Protein AF-A0A969WLV3-F1 (afdb_monomer)

Radius of gyration: 33.57 Å; Cα contacts (8 Å, |Δi|>4): 215; chains: 1; bounding box: 63×46×108 Å

Nearest PDB structures (foldseek):
  1yj7-assembly1_A  TM=5.684E-01  e=6.000E-02  Escherichia coli
  6m01-assembly1_A  TM=4.702E-01  e=6.796E-02  Embleya scabrispora
  1wda-assembly1_A  TM=3.217E-01  e=6.390E-01  Homo sapiens
  4n2c-assembly1_A-2  TM=3.232E-01  e=1.435E+00  Homo sapiens
  7d5r-assembly1_A  TM=2.255E-01  e=3.224E+00  Homo sapiens

Sequence (182 aa):
MGSKVILLLVMLFGLTLIQAGCDNQMNSQKDIYTVQADHEEDLMSLPGVVGVAIGECEEELCLKVYVEQLTPDLKSKIPADLEGYKVEIEESGPIEAQSSSDAEPAESSSGNILQVWEKYETELMELPGVVGVAIGECEENPCLKVYVEEKTVALDEKIPDKLDGFKVDVEVSGPINIQPQP

Mean predicted aligned error: 17.67 Å

Secondary structure (DSSP, 8-state):
--------S-S-S---------------PPPHHHHHHHHHHHHHTSTTEEEEEEEEETTEEEEEEEESS--HHHHHHS-SEETTEEEEEEE-----PPPGGGS------S--HHHHHHHHHHHHHTSTTEEEEEEEEETTEEEEEEEESS--HHHHHHS-SEETTEEEEEEEPP----PPP-

Foldseek 3Di:
DDDDDDDDDDPDDDPPPPPPPPPPPPPPQDDPVVQCVVCFVVLCPDPFWAGWDWDDDPNDIAIETEGQDDDPVNVVVDDQDGSRGGYDYDHPHHDDDDPPPPPPPPDDPADDVVVQCVVCFVVLCPDPFWDGWDWDDDPNHIAIETEGCDDDPVNVVVDDCDTSRGGYHYHYDDDDDDDDDD

pLDDT: mean 83.37, std 19.39, range [37.44, 98.5]

Structure (mmCIF, N/CA/C/O backbone):
data_AF-A0A969WLV3-F1
#
_entry.id   AF-A0A969WLV3-F1
#
loop_
_atom_site.group_PDB
_atom_site.id
_atom_site.type_symbol
_atom_site.label_atom_id
_atom_site.label_alt_id
_atom_site.label_comp_id
_atom_site.label_asym_id
_atom_site.label_entity_id
_atom_site.label_seq_id
_atom_site.pdbx_PDB_ins_code
_atom_site.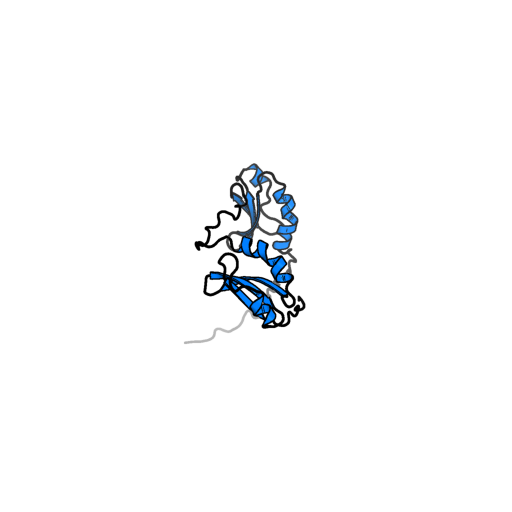Cartn_x
_atom_site.Cartn_y
_atom_site.Cartn_z
_atom_site.occupancy
_atom_site.B_iso_or_equiv
_atom_site.auth_seq_id
_atom_site.auth_comp_id
_atom_site.auth_asym_id
_atom_site.auth_atom_id
_atom_site.pdbx_PDB_model_num
ATOM 1 N N . MET A 1 1 ? 39.596 -2.234 71.305 1.00 42.12 1 MET A N 1
ATOM 2 C CA . MET A 1 1 ? 40.435 -3.453 71.217 1.00 42.12 1 MET A CA 1
ATOM 3 C C . MET A 1 1 ? 40.020 -4.343 72.377 1.00 42.12 1 MET A C 1
ATOM 5 O O . MET A 1 1 ? 40.288 -3.968 73.502 1.00 42.12 1 MET A O 1
ATOM 9 N N . GLY A 1 2 ? 39.148 -5.336 72.223 1.00 40.94 2 GLY A N 1
ATOM 10 C CA . GLY A 1 2 ? 39.286 -6.573 71.435 1.00 40.94 2 GLY A CA 1
ATOM 11 C C . GLY A 1 2 ? 39.246 -7.714 72.473 1.00 40.94 2 GLY A C 1
ATOM 12 O O . GLY A 1 2 ? 39.767 -7.531 73.558 1.00 40.94 2 GLY A O 1
ATOM 13 N N . SER A 1 3 ? 38.651 -8.886 72.306 1.00 37.44 3 SER A N 1
ATOM 14 C CA . SER A 1 3 ? 38.280 -9.646 71.126 1.00 37.44 3 SER A CA 1
ATOM 15 C C . SER A 1 3 ? 37.473 -10.860 71.628 1.00 37.44 3 SER A C 1
ATOM 17 O O . SER A 1 3 ? 37.819 -11.422 72.663 1.00 37.44 3 SER A O 1
ATOM 19 N N . LYS A 1 4 ? 36.478 -11.297 70.847 1.00 44.22 4 LYS A N 1
ATOM 20 C CA . LYS A 1 4 ? 36.017 -12.697 70.743 1.00 44.22 4 LYS A CA 1
ATOM 21 C C . LYS A 1 4 ? 35.266 -13.298 71.941 1.00 44.22 4 LYS A C 1
ATOM 23 O O . LYS A 1 4 ? 35.705 -14.267 72.554 1.00 44.22 4 LYS A O 1
ATOM 28 N N . VAL A 1 5 ? 34.031 -12.836 72.137 1.00 47.50 5 VAL A N 1
ATOM 29 C CA . VAL A 1 5 ? 32.955 -13.717 72.619 1.00 47.50 5 VAL A CA 1
ATOM 30 C C . VAL A 1 5 ? 32.668 -14.721 71.496 1.00 47.50 5 VAL A C 1
ATOM 32 O O . VAL A 1 5 ? 31.984 -14.408 70.527 1.00 47.50 5 VAL A O 1
ATOM 35 N N . ILE A 1 6 ? 33.362 -15.862 71.565 1.00 48.84 6 ILE A N 1
ATOM 36 C CA . ILE A 1 6 ? 32.807 -17.226 71.456 1.00 48.84 6 ILE A CA 1
ATOM 37 C C . ILE A 1 6 ? 31.434 -17.201 70.754 1.00 48.84 6 ILE A C 1
ATOM 39 O O . ILE A 1 6 ? 30.415 -16.958 71.384 1.00 48.84 6 ILE A O 1
ATOM 43 N N . LEU A 1 7 ? 31.350 -17.217 69.423 1.00 45.91 7 LEU A N 1
ATOM 44 C CA . LEU A 1 7 ? 31.605 -18.348 68.524 1.00 45.91 7 LEU A CA 1
ATOM 45 C C . LEU A 1 7 ? 31.035 -19.679 69.031 1.00 45.91 7 LEU A C 1
ATOM 47 O O . LEU A 1 7 ? 31.743 -20.674 69.098 1.00 45.91 7 LEU A O 1
ATOM 51 N N . LEU A 1 8 ? 29.757 -19.679 69.402 1.00 48.19 8 LEU A N 1
ATOM 52 C CA . LEU A 1 8 ? 28.906 -20.864 69.500 1.00 48.19 8 LEU A CA 1
ATOM 53 C C . LEU A 1 8 ? 27.458 -20.366 69.568 1.00 48.19 8 LEU A C 1
ATOM 55 O O . LEU A 1 8 ? 27.111 -19.762 70.576 1.00 48.19 8 LEU A O 1
ATOM 59 N N . LEU A 1 9 ? 26.633 -20.598 68.530 1.00 43.53 9 LEU A N 1
ATOM 60 C CA . LEU A 1 9 ? 25.346 -21.272 68.781 1.00 43.53 9 LEU A CA 1
ATOM 61 C C . LEU A 1 9 ? 24.434 -21.669 67.615 1.00 43.53 9 LEU A C 1
ATOM 63 O O . LEU A 1 9 ? 23.553 -22.464 67.901 1.00 43.53 9 LEU A O 1
ATOM 67 N N . VAL A 1 10 ? 24.551 -21.255 66.348 1.00 50.72 10 VAL A N 1
ATOM 68 C CA . VAL A 1 10 ? 23.547 -21.750 65.366 1.00 50.72 10 VAL A CA 1
ATOM 69 C C . VAL A 1 10 ? 24.132 -21.996 63.980 1.00 50.72 10 VAL A C 1
ATOM 71 O O . VAL A 1 10 ? 23.871 -21.285 63.021 1.00 50.72 10 VAL A O 1
ATOM 74 N N . MET A 1 11 ? 24.917 -23.068 63.887 1.00 50.06 11 MET A N 1
ATOM 75 C CA . MET A 1 11 ? 25.294 -23.733 62.635 1.00 50.06 11 MET A CA 1
ATOM 76 C C . MET A 1 11 ? 24.312 -24.879 62.304 1.00 50.06 11 MET A C 1
ATOM 78 O O . MET A 1 11 ? 24.733 -25.956 61.903 1.00 50.06 11 MET A O 1
ATOM 82 N N . LEU A 1 12 ? 23.003 -24.699 62.536 1.00 50.88 12 LEU A N 1
ATOM 83 C CA . LEU A 1 12 ? 22.034 -25.803 62.439 1.00 50.88 12 LEU A CA 1
ATOM 84 C C . LEU A 1 12 ? 20.592 -25.388 62.091 1.00 50.88 12 LEU A C 1
ATOM 86 O O . LEU A 1 12 ? 19.653 -26.010 62.566 1.00 50.88 12 LEU A O 1
ATOM 90 N N . PHE A 1 13 ? 20.376 -24.389 61.234 1.00 50.34 13 PHE A N 1
ATOM 91 C CA . PHE A 1 13 ? 19.074 -24.255 60.568 1.00 50.34 13 PHE A CA 1
ATOM 92 C C . PHE A 1 13 ? 19.249 -23.895 59.098 1.00 50.34 13 PHE A C 1
ATOM 94 O O . PHE A 1 13 ? 19.411 -22.740 58.725 1.00 50.34 13 PHE A O 1
ATOM 101 N N . GLY A 1 14 ? 19.226 -24.950 58.285 1.00 48.00 14 GLY A N 1
ATOM 102 C CA . GLY A 1 14 ? 18.399 -24.971 57.089 1.00 48.00 14 GLY A CA 1
ATOM 103 C C . GLY A 1 14 ? 18.722 -23.905 56.063 1.00 48.00 14 GLY A C 1
ATOM 104 O O . GLY A 1 14 ? 17.981 -22.939 55.909 1.00 48.00 14 GLY A O 1
ATOM 105 N N . LEU A 1 15 ? 19.770 -24.186 55.296 1.00 50.03 15 LEU A N 1
ATOM 106 C CA . LEU A 1 15 ? 19.922 -23.778 53.908 1.00 50.03 15 LEU A CA 1
ATOM 107 C C . LEU A 1 15 ? 18.664 -24.214 53.121 1.00 50.03 15 LEU A C 1
ATOM 109 O O . LEU A 1 15 ? 18.662 -25.231 52.435 1.00 50.03 15 LEU A O 1
ATOM 113 N N . THR A 1 16 ? 17.553 -23.496 53.275 1.00 46.69 16 THR A N 1
ATOM 114 C CA . THR A 1 16 ? 16.410 -23.612 52.373 1.00 46.69 16 THR A CA 1
A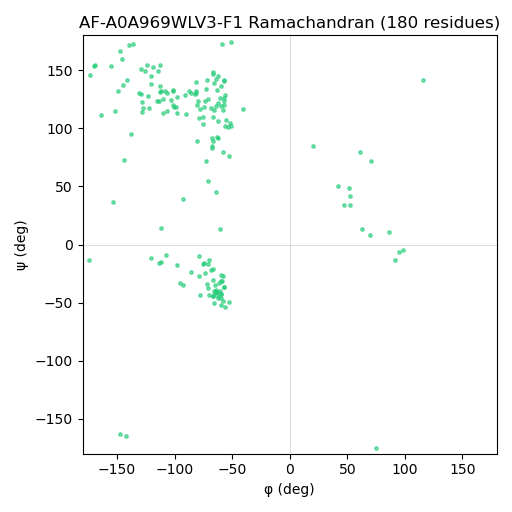TOM 115 C C . THR A 1 16 ? 16.758 -22.766 51.165 1.00 46.69 16 THR A C 1
ATOM 117 O O . THR A 1 16 ? 16.524 -21.563 51.112 1.00 46.69 16 THR A O 1
ATOM 120 N N . LEU A 1 17 ? 17.420 -23.422 50.213 1.00 52.84 17 LEU A N 1
ATOM 121 C CA . LEU A 1 17 ? 17.452 -22.983 48.831 1.00 52.84 17 LEU A CA 1
ATOM 122 C C . LEU A 1 17 ? 15.994 -22.813 48.404 1.00 52.84 17 LEU A C 1
ATOM 124 O O . LEU A 1 17 ? 15.302 -23.792 48.130 1.00 52.84 17 LEU A O 1
ATOM 128 N N . ILE A 1 18 ? 15.516 -21.571 48.390 1.00 55.28 18 ILE A N 1
ATOM 129 C CA . ILE A 1 18 ? 14.334 -21.204 47.625 1.00 55.28 18 ILE A CA 1
ATOM 130 C C . ILE A 1 18 ? 14.776 -21.346 46.168 1.00 55.28 18 ILE A C 1
ATOM 132 O O . ILE A 1 18 ? 15.247 -20.399 45.545 1.00 55.28 18 ILE A O 1
ATOM 136 N N . GLN A 1 19 ? 14.688 -22.567 45.638 1.00 48.66 19 GLN A N 1
ATOM 137 C CA . GLN A 1 19 ? 14.493 -22.756 44.212 1.00 48.66 19 GLN A CA 1
ATOM 138 C C . GLN A 1 19 ? 13.092 -22.222 43.928 1.00 48.66 19 GLN A C 1
ATOM 140 O O . GLN A 1 19 ? 12.117 -22.967 43.887 1.00 48.66 19 GLN A O 1
ATOM 145 N N . ALA A 1 20 ? 12.996 -20.904 43.760 1.00 55.16 20 ALA A N 1
ATOM 146 C CA . ALA A 1 20 ? 12.032 -20.372 42.825 1.00 55.16 20 ALA A CA 1
ATOM 147 C C . ALA A 1 20 ? 12.480 -20.931 41.475 1.00 55.16 20 ALA A C 1
ATOM 149 O O . ALA A 1 20 ? 13.392 -20.410 40.835 1.00 55.16 20 ALA A O 1
ATOM 150 N N . GLY A 1 21 ? 11.925 -22.089 41.117 1.00 47.84 21 GLY A N 1
ATOM 151 C CA . GLY A 1 21 ? 11.846 -22.459 39.724 1.00 47.84 21 GLY A CA 1
ATOM 152 C C . GLY A 1 21 ? 11.134 -21.299 39.057 1.00 47.84 21 GLY A C 1
ATOM 153 O O . GLY A 1 21 ? 9.950 -21.081 39.294 1.00 47.84 21 GLY A O 1
ATOM 154 N N . CYS A 1 22 ? 11.871 -20.501 38.291 1.00 42.53 22 CYS A N 1
ATOM 155 C CA . CYS A 1 22 ? 11.245 -19.800 37.193 1.00 42.53 22 CYS A CA 1
ATOM 156 C C . CYS A 1 22 ? 10.782 -20.926 36.274 1.00 42.53 22 CYS A C 1
ATOM 158 O O . CYS A 1 22 ? 11.584 -21.474 35.516 1.00 42.53 22 CYS A O 1
ATOM 160 N N . ASP A 1 23 ? 9.532 -21.355 36.459 1.00 44.12 23 ASP A N 1
ATOM 161 C CA . ASP A 1 23 ? 8.800 -22.119 35.466 1.00 44.12 23 ASP A CA 1
ATOM 162 C C . ASP A 1 23 ? 8.941 -21.317 34.179 1.00 44.12 23 ASP A C 1
ATOM 164 O O . ASP A 1 23 ? 8.341 -20.257 34.001 1.00 44.12 23 ASP A O 1
ATOM 168 N N . ASN A 1 24 ? 9.839 -21.781 33.313 1.00 51.72 24 ASN A N 1
ATOM 169 C CA . ASN A 1 24 ? 9.928 -21.323 31.947 1.00 51.72 24 ASN A CA 1
ATOM 170 C C . ASN A 1 24 ? 8.721 -21.940 31.244 1.00 51.72 24 ASN A C 1
ATOM 172 O O . ASN A 1 24 ? 8.834 -22.920 30.506 1.00 51.72 24 ASN A O 1
ATOM 176 N N . GLN A 1 25 ? 7.544 -21.414 31.578 1.00 47.12 25 GLN A N 1
ATOM 177 C CA . GLN A 1 25 ? 6.323 -21.649 30.850 1.00 47.12 25 GLN A CA 1
ATOM 178 C C . GLN A 1 25 ? 6.559 -20.976 29.502 1.00 47.12 25 GLN A C 1
ATOM 180 O O . GLN A 1 25 ? 6.309 -19.788 29.326 1.00 47.12 25 GLN A O 1
ATOM 185 N N . MET A 1 26 ? 7.119 -21.747 28.567 1.00 44.75 26 MET A N 1
ATOM 186 C CA . MET A 1 26 ? 7.010 -21.501 27.136 1.00 44.75 26 MET A CA 1
ATOM 187 C C . MET A 1 26 ? 5.514 -21.508 26.825 1.00 44.75 26 MET A C 1
ATOM 189 O O . MET A 1 26 ? 4.938 -22.523 26.436 1.00 44.75 26 MET A O 1
ATOM 193 N N . ASN A 1 27 ? 4.866 -20.384 27.124 1.00 56.00 27 ASN A N 1
ATOM 194 C CA . ASN A 1 27 ? 3.529 -20.089 26.685 1.00 56.00 27 ASN A CA 1
ATOM 195 C C . ASN A 1 27 ? 3.653 -20.045 25.170 1.00 56.00 27 ASN A C 1
ATOM 197 O O . ASN A 1 27 ? 4.251 -19.123 24.620 1.00 56.00 27 ASN A O 1
ATOM 201 N N . SER A 1 28 ? 3.150 -21.077 24.501 1.00 67.94 28 SER A N 1
ATOM 202 C CA . SER A 1 28 ? 2.909 -21.036 23.064 1.00 67.94 28 SER A CA 1
ATOM 203 C C . SER A 1 28 ? 1.725 -20.096 22.816 1.00 67.94 28 SER A C 1
ATOM 205 O O . SER A 1 28 ? 0.711 -20.513 22.261 1.00 67.94 28 SER A O 1
ATOM 207 N N . GLN A 1 29 ? 1.822 -18.856 23.308 1.00 81.94 29 GLN A N 1
ATOM 208 C CA . GLN A 1 29 ? 0.907 -17.791 22.956 1.00 81.94 29 GLN A CA 1
ATOM 209 C C . GLN A 1 29 ? 1.054 -17.613 21.458 1.00 81.94 29 GLN A C 1
ATOM 211 O O . GLN A 1 29 ? 2.165 -17.520 20.928 1.00 81.94 29 GLN A O 1
ATOM 216 N N . LYS A 1 30 ? -0.083 -17.682 20.781 1.00 93.69 30 LYS A N 1
ATOM 217 C CA . LYS A 1 30 ? -0.150 -17.447 19.355 1.00 93.69 30 LYS A CA 1
ATOM 218 C C . LYS A 1 30 ? 0.402 -16.058 19.071 1.00 93.69 30 LYS A C 1
ATOM 220 O O . LYS A 1 30 ? 0.174 -15.151 19.855 1.00 93.69 30 LYS A O 1
ATOM 225 N N . ASP A 1 31 ? 1.152 -15.919 17.991 1.00 94.94 31 ASP A N 1
ATOM 226 C CA . ASP A 1 31 ? 1.697 -14.629 17.589 1.00 94.94 31 ASP A CA 1
ATOM 227 C C . ASP A 1 31 ? 0.563 -13.628 17.265 1.00 94.94 31 ASP A C 1
ATOM 229 O O . ASP A 1 31 ? -0.471 -14.013 16.716 1.00 94.94 31 ASP A O 1
ATOM 233 N N . ILE A 1 32 ? 0.778 -12.346 17.571 1.00 97.06 32 ILE A N 1
ATOM 234 C CA . ILE A 1 32 ? -0.209 -11.277 17.389 1.00 97.06 32 ILE A CA 1
ATOM 235 C C . ILE A 1 32 ? -0.631 -11.086 15.926 1.00 97.06 32 ILE A C 1
ATOM 237 O O . ILE A 1 32 ? -1.798 -10.791 15.693 1.00 97.06 32 ILE A O 1
ATOM 241 N N . TYR A 1 33 ? 0.253 -11.305 14.941 1.00 97.38 33 TYR A N 1
ATOM 242 C CA . TYR A 1 33 ? -0.126 -11.247 13.520 1.00 97.38 33 TYR A CA 1
ATOM 243 C C . TYR A 1 33 ? -1.145 -12.333 13.180 1.00 97.38 33 TYR A C 1
ATOM 245 O O . TYR A 1 33 ? -2.134 -12.081 12.494 1.00 97.38 33 TYR A O 1
ATOM 253 N N . THR A 1 34 ? -0.945 -13.534 13.719 1.00 97.50 34 THR A N 1
ATOM 254 C CA . THR A 1 34 ? -1.885 -14.640 13.541 1.00 97.50 34 THR A CA 1
ATOM 255 C C . THR A 1 34 ? -3.180 -14.417 14.334 1.00 97.50 34 THR A C 1
ATOM 257 O O . THR A 1 34 ? -4.247 -14.812 13.877 1.00 97.50 34 THR A O 1
ATOM 260 N N . VAL A 1 35 ? -3.130 -13.782 15.513 1.00 97.62 35 VAL A N 1
ATOM 261 C CA . VAL A 1 35 ? -4.350 -13.396 16.251 1.00 97.62 35 VAL A CA 1
ATOM 262 C C . VAL A 1 35 ? -5.127 -12.316 15.492 1.00 97.62 35 VAL A C 1
ATOM 264 O O . VAL A 1 35 ? -6.336 -12.443 15.350 1.00 97.62 35 VAL A O 1
ATOM 267 N N . GLN A 1 36 ? -4.465 -11.290 14.951 1.00 98.31 36 GLN A N 1
ATOM 268 C CA . GLN A 1 36 ? -5.125 -10.278 14.121 1.00 98.31 36 GLN A CA 1
ATOM 269 C C . GLN A 1 36 ? -5.846 -10.939 12.941 1.00 98.31 36 GLN A C 1
ATOM 271 O O . GLN A 1 36 ? -7.044 -10.737 12.782 1.00 98.31 36 GLN A O 1
ATOM 276 N N . ALA A 1 37 ? -5.134 -11.758 12.161 1.00 97.75 37 ALA A N 1
ATOM 277 C CA . ALA A 1 37 ? -5.674 -12.383 10.957 1.00 97.75 37 ALA A CA 1
ATOM 278 C C . ALA A 1 37 ? -6.888 -13.288 11.238 1.00 97.75 37 ALA A C 1
ATOM 280 O O . ALA A 1 37 ? -7.851 -13.274 10.477 1.00 97.75 37 ALA A O 1
ATOM 281 N N . ASP A 1 38 ? -6.866 -14.049 12.335 1.00 98.06 38 ASP A N 1
ATOM 282 C CA . ASP A 1 38 ? -7.959 -14.965 12.681 1.00 98.06 38 ASP A CA 1
ATOM 283 C C . ASP A 1 38 ? -9.223 -14.250 13.187 1.00 98.06 38 ASP A C 1
ATOM 285 O O . ASP A 1 38 ? -10.312 -14.808 13.077 1.00 98.06 38 ASP A O 1
ATOM 289 N N . HIS A 1 39 ? -9.094 -13.037 13.740 1.00 98.00 39 HIS A N 1
ATOM 290 C CA . HIS A 1 39 ? -10.214 -12.277 14.321 1.00 98.00 39 HIS A CA 1
ATOM 291 C C . HIS A 1 39 ? -10.650 -11.073 13.478 1.00 98.00 39 HIS A C 1
ATOM 293 O O . HIS A 1 39 ? -11.671 -10.456 13.783 1.00 98.00 39 HIS A O 1
ATOM 299 N N . GLU A 1 40 ? -9.902 -10.716 12.431 1.00 97.81 40 GLU A N 1
ATOM 300 C CA . GLU A 1 40 ? -10.159 -9.525 11.615 1.00 97.81 40 GLU A CA 1
ATOM 301 C C . GLU A 1 40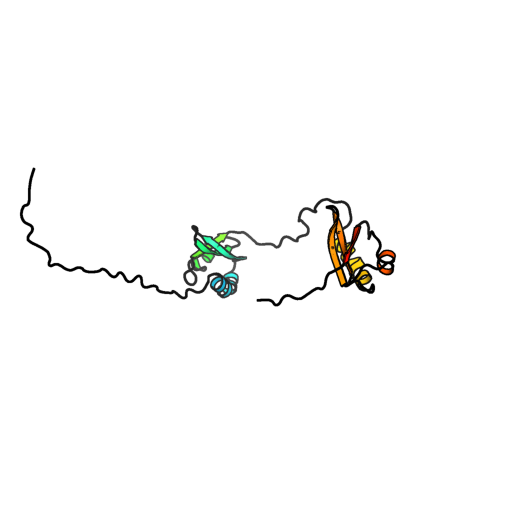 ? -11.558 -9.545 10.991 1.00 97.81 40 GLU A C 1
ATOM 303 O O . GLU A 1 40 ? -12.290 -8.567 11.125 1.00 97.81 40 GLU A O 1
ATOM 308 N N . GLU A 1 41 ? -11.966 -10.654 10.366 1.00 98.06 41 GLU A N 1
ATOM 309 C CA . GLU A 1 41 ? -13.280 -10.761 9.715 1.00 98.06 41 GLU A CA 1
ATOM 310 C C . GLU A 1 41 ? -14.431 -10.610 10.723 1.00 98.06 41 GLU A C 1
ATOM 312 O O . GLU A 1 41 ? -15.372 -9.847 10.487 1.00 98.06 41 GLU A O 1
ATOM 317 N N . ASP A 1 42 ? -14.329 -11.268 11.880 1.00 97.94 42 ASP A N 1
ATOM 318 C CA . ASP A 1 42 ? -15.340 -11.201 12.938 1.00 97.94 42 ASP A CA 1
ATOM 319 C C . ASP A 1 42 ? -15.447 -9.786 13.525 1.00 97.94 42 ASP A C 1
ATOM 321 O O . ASP A 1 42 ? -16.554 -9.277 13.720 1.00 97.94 42 ASP A O 1
ATOM 325 N N . LEU A 1 43 ? -14.319 -9.108 13.758 1.00 98.06 43 LEU A N 1
ATOM 326 C CA . LEU A 1 43 ? -14.292 -7.721 14.229 1.00 98.06 43 LEU A CA 1
ATOM 327 C C . LEU A 1 43 ? -14.843 -6.749 13.178 1.00 98.06 43 LEU A C 1
ATOM 329 O O . LEU A 1 43 ? -15.667 -5.899 13.514 1.00 98.06 43 LEU A O 1
ATOM 333 N N . MET A 1 44 ? -14.448 -6.896 11.911 1.00 97.50 44 MET A N 1
ATOM 334 C CA . MET A 1 44 ? -14.937 -6.082 10.789 1.00 97.50 44 MET A CA 1
ATOM 335 C C . MET A 1 44 ? -16.426 -6.319 10.494 1.00 97.50 44 MET A C 1
ATOM 337 O O . MET A 1 44 ? -17.085 -5.461 9.909 1.00 97.50 44 MET A O 1
ATOM 341 N N . SER A 1 45 ? -16.992 -7.453 10.924 1.00 97.75 45 SER A N 1
ATOM 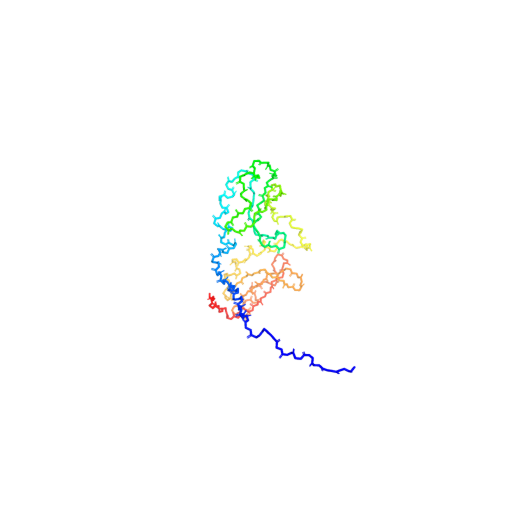342 C CA . SER A 1 45 ? -18.431 -7.721 10.817 1.00 97.75 45 SER A CA 1
ATOM 343 C C . SER A 1 45 ? -19.286 -6.877 11.775 1.00 97.75 45 SER A C 1
ATOM 345 O O . SER A 1 45 ? -20.503 -6.759 11.587 1.00 97.75 45 SER A O 1
ATOM 347 N N . LEU A 1 46 ? -18.677 -6.274 12.805 1.00 97.44 46 LEU A N 1
ATOM 348 C CA . LEU A 1 46 ? -19.371 -5.413 13.756 1.00 97.44 46 LEU A CA 1
ATOM 349 C C . LEU A 1 46 ? -19.706 -4.057 13.106 1.00 97.44 46 LEU A C 1
ATOM 351 O O . LEU A 1 46 ? -18.802 -3.336 12.683 1.00 97.44 46 LEU A O 1
ATOM 355 N N . PRO A 1 47 ? -20.990 -3.642 13.078 1.00 96.50 47 PRO A N 1
ATOM 356 C CA . PRO A 1 47 ? -21.367 -2.359 12.494 1.00 96.50 47 PRO A CA 1
ATOM 357 C C . PRO A 1 47 ? -20.642 -1.181 13.153 1.00 96.50 47 PRO A C 1
ATOM 359 O O . PRO A 1 47 ? -20.771 -0.971 14.360 1.00 96.50 47 PRO A O 1
ATOM 362 N N . GLY A 1 48 ? -19.931 -0.396 12.342 1.00 96.38 48 GLY A N 1
ATOM 363 C CA . GLY A 1 48 ? -19.166 0.775 12.773 1.00 96.38 48 GLY A CA 1
ATOM 364 C C . GLY A 1 48 ? -17.670 0.524 12.979 1.00 96.38 48 GLY A C 1
ATOM 365 O O . GLY A 1 48 ? -16.955 1.488 13.237 1.00 96.38 48 GLY A O 1
ATOM 366 N N . VAL A 1 49 ? -17.187 -0.718 12.850 1.00 97.69 49 VAL A N 1
ATOM 367 C CA . VAL A 1 49 ? -15.750 -1.022 12.737 1.00 97.69 49 VAL A CA 1
ATOM 368 C C . VAL A 1 49 ? -15.299 -0.797 11.293 1.00 97.69 49 VAL A C 1
ATOM 370 O O . VAL A 1 49 ? -15.959 -1.243 10.358 1.00 97.69 49 VAL A O 1
ATOM 373 N N . VAL A 1 50 ? -14.183 -0.089 11.114 1.00 97.50 50 VAL A N 1
ATOM 374 C CA . VAL A 1 50 ? -13.624 0.284 9.798 1.00 97.50 50 VAL A CA 1
ATOM 375 C C . VAL A 1 50 ? -12.214 -0.235 9.563 1.00 97.50 50 VAL A C 1
ATOM 377 O O . VAL A 1 50 ? -11.730 -0.188 8.434 1.00 97.50 50 VAL A O 1
ATOM 380 N N . GLY A 1 51 ? -11.549 -0.741 10.599 1.00 97.50 51 GLY A N 1
ATOM 381 C CA . GLY A 1 51 ? -10.237 -1.350 10.454 1.00 97.50 51 GLY A CA 1
ATOM 382 C C . GLY A 1 51 ? -9.788 -2.087 11.705 1.00 97.50 51 GLY A C 1
ATOM 383 O O . GLY A 1 51 ? -10.185 -1.751 12.821 1.00 97.50 51 GLY A O 1
ATOM 384 N N . VAL A 1 52 ? -8.912 -3.068 11.510 1.00 98.06 52 VAL A N 1
ATOM 385 C CA . VAL A 1 52 ? -8.199 -3.772 12.577 1.00 98.06 52 VAL A CA 1
ATOM 386 C C . VAL A 1 52 ? -6.717 -3.766 12.229 1.00 98.06 52 VAL A C 1
ATOM 388 O O . VAL A 1 52 ? -6.337 -4.120 11.117 1.00 98.06 52 VAL A O 1
ATOM 391 N N . ALA A 1 53 ? -5.873 -3.359 13.168 1.00 97.94 53 ALA A N 1
ATOM 392 C CA . ALA A 1 53 ? -4.432 -3.285 12.971 1.00 97.94 53 ALA A CA 1
ATOM 393 C C . ALA A 1 53 ? -3.673 -3.769 14.204 1.00 97.94 53 ALA A C 1
ATOM 395 O O . ALA A 1 53 ? -4.240 -3.971 15.277 1.00 97.94 53 ALA A O 1
ATOM 396 N N . ILE A 1 54 ? -2.361 -3.898 14.049 1.00 98.44 54 ILE A N 1
ATOM 397 C CA . ILE A 1 54 ? -1.428 -4.046 15.160 1.00 98.44 54 ILE A CA 1
ATOM 398 C C . ILE A 1 54 ? -0.757 -2.699 15.388 1.00 98.44 54 ILE A C 1
ATOM 400 O O . ILE A 1 54 ? -0.298 -2.056 14.444 1.00 98.44 54 ILE A O 1
ATOM 404 N N . GLY A 1 55 ? -0.695 -2.282 16.644 1.00 97.00 55 GLY A N 1
ATOM 405 C CA . GLY A 1 55 ? -0.024 -1.058 17.052 1.00 97.00 55 GLY A CA 1
ATOM 406 C C . GLY A 1 55 ? 0.586 -1.198 18.436 1.00 97.00 55 GLY A C 1
ATOM 407 O O . GLY A 1 55 ? 0.740 -2.303 18.955 1.00 97.00 55 GLY A O 1
ATOM 408 N N . GLU A 1 56 ? 0.915 -0.059 19.036 1.00 97.12 56 GLU A N 1
ATOM 409 C CA . GLU A 1 56 ? 1.407 0.014 20.408 1.00 97.12 56 GLU A CA 1
ATOM 410 C C . GLU A 1 56 ? 0.336 0.622 21.323 1.00 97.12 56 GLU A C 1
ATOM 412 O O . GLU A 1 56 ? -0.243 1.671 21.024 1.00 97.12 56 GLU A O 1
ATOM 417 N N . CYS A 1 57 ? 0.095 -0.039 22.453 1.00 92.38 57 CYS A N 1
ATOM 418 C CA . CYS A 1 57 ? -0.745 0.415 23.552 1.00 92.38 57 CYS A CA 1
ATOM 419 C C . CYS A 1 57 ? 0.125 0.439 24.805 1.00 92.38 57 CYS A C 1
ATOM 421 O O . CYS A 1 57 ? 0.571 -0.615 25.242 1.00 92.38 57 CYS A O 1
ATOM 423 N N . GLU A 1 58 ? 0.340 1.607 25.415 1.00 92.25 58 GLU A N 1
ATOM 424 C CA . GLU A 1 58 ? 1.191 1.712 26.619 1.00 92.25 58 GLU A CA 1
ATOM 425 C C . GLU A 1 58 ? 2.583 1.067 26.421 1.00 92.25 58 GLU A C 1
ATOM 427 O O . GLU A 1 58 ? 3.084 0.392 27.311 1.00 92.25 58 GLU A O 1
ATOM 432 N N . GLU A 1 59 ? 3.197 1.282 25.249 1.00 92.81 59 GLU A N 1
ATOM 433 C CA . GLU A 1 59 ? 4.530 0.763 24.879 1.00 92.81 59 GLU A CA 1
ATOM 434 C C . GLU A 1 59 ? 4.602 -0.769 24.665 1.00 92.81 59 GLU A C 1
ATOM 436 O O . GLU A 1 59 ? 5.686 -1.311 24.450 1.00 92.81 59 GLU A O 1
ATOM 441 N N . GLU A 1 60 ? 3.463 -1.474 24.656 1.00 94.19 60 GLU A N 1
ATOM 442 C CA . GLU A 1 60 ? 3.363 -2.903 24.328 1.00 94.19 60 GLU A CA 1
ATOM 443 C C . GLU A 1 60 ? 2.562 -3.137 23.038 1.00 94.19 60 GLU A C 1
ATOM 445 O O . GLU A 1 60 ? 1.638 -2.386 22.718 1.00 94.19 60 GLU A O 1
ATOM 450 N N . LEU A 1 61 ? 2.891 -4.200 22.294 1.00 96.12 61 LEU A N 1
ATOM 451 C CA . LEU A 1 61 ? 2.129 -4.581 21.101 1.00 96.12 61 LEU A CA 1
ATOM 452 C C . LEU A 1 61 ? 0.690 -4.955 21.469 1.00 96.12 61 LEU A C 1
ATOM 454 O O . LEU A 1 61 ? 0.446 -5.753 22.374 1.00 96.12 61 LEU A O 1
ATOM 458 N N . CYS A 1 62 ? -0.257 -4.412 20.717 1.00 98.06 62 CYS A N 1
ATOM 459 C CA . CYS A 1 62 ? -1.680 -4.617 20.929 1.00 98.06 62 CYS A CA 1
ATOM 460 C C . CYS A 1 62 ? -2.452 -4.605 19.610 1.00 98.06 62 CYS A C 1
ATOM 462 O O . CYS A 1 62 ? -1.950 -4.169 18.569 1.00 98.06 62 CYS A O 1
ATOM 464 N N . LEU A 1 63 ? -3.701 -5.056 19.670 1.00 98.50 63 LEU A N 1
ATOM 465 C CA . LEU A 1 63 ? -4.649 -4.913 18.575 1.00 98.50 63 LEU A CA 1
ATOM 466 C C . LEU A 1 63 ? -5.336 -3.549 18.676 1.00 98.50 63 LEU A C 1
ATOM 468 O O . LEU A 1 63 ? -5.859 -3.170 19.724 1.00 98.50 63 LEU A O 1
ATOM 472 N N . LYS A 1 64 ? -5.357 -2.820 17.566 1.00 98.44 64 LYS A N 1
ATOM 473 C CA . LYS A 1 64 ? -6.081 -1.561 17.391 1.00 98.44 64 LYS A CA 1
ATOM 474 C C . LYS A 1 64 ? -7.336 -1.835 16.576 1.00 98.44 64 LYS A C 1
ATOM 476 O O . LYS A 1 64 ? -7.243 -2.367 15.473 1.00 98.44 64 LYS A O 1
ATOM 481 N N . VAL A 1 65 ? -8.498 -1.464 17.101 1.00 98.44 65 VAL A N 1
ATOM 482 C CA . VAL A 1 65 ? -9.774 -1.531 16.380 1.00 98.44 65 VAL A CA 1
ATOM 483 C C . VAL A 1 65 ? -10.231 -0.113 16.083 1.00 98.44 65 VAL A C 1
ATOM 485 O O . VAL A 1 65 ? -10.562 0.648 16.992 1.00 98.44 65 VAL A O 1
ATOM 488 N N . TYR A 1 66 ? -10.251 0.235 14.804 1.00 98.31 66 TYR A N 1
ATOM 489 C CA . TYR A 1 66 ? -10.685 1.535 14.323 1.00 98.31 66 TYR A CA 1
ATOM 490 C C . TYR A 1 66 ? -12.188 1.535 14.086 1.00 98.31 66 TYR A C 1
ATOM 492 O O . TYR A 1 66 ? -12.730 0.623 13.457 1.00 98.31 66 TYR A O 1
ATOM 500 N N . VAL A 1 67 ? -12.862 2.565 14.586 1.00 98.12 67 VAL A N 1
ATOM 501 C CA . VAL A 1 67 ? -14.312 2.735 14.450 1.00 98.12 67 VAL A CA 1
ATOM 502 C C . VAL A 1 67 ? -14.654 4.089 13.838 1.00 98.12 67 VAL A C 1
ATOM 504 O O . VAL A 1 67 ? -13.959 5.078 14.074 1.00 98.12 67 VAL A O 1
ATOM 507 N N . GLU A 1 68 ? -15.764 4.155 13.097 1.00 96.81 68 GLU A N 1
ATOM 508 C CA . GLU A 1 68 ? -16.275 5.425 12.553 1.00 96.81 68 GLU A CA 1
ATOM 509 C C . GLU A 1 68 ? -16.589 6.419 13.673 1.00 96.81 68 GLU A C 1
ATOM 511 O O . GLU A 1 68 ? -16.292 7.606 13.575 1.00 96.81 68 GLU A O 1
ATOM 516 N N . GLN A 1 69 ? -17.208 5.916 14.741 1.00 96.94 69 GLN A N 1
ATOM 517 C CA . GLN A 1 69 ? -17.562 6.668 15.933 1.00 96.94 69 GLN A CA 1
ATOM 518 C C . GLN A 1 69 ? -17.528 5.741 17.146 1.00 96.94 69 GLN A C 1
ATOM 520 O O . GLN A 1 69 ? -18.127 4.662 17.136 1.00 96.94 69 GLN A O 1
ATOM 525 N N . LEU A 1 70 ? -16.882 6.169 18.230 1.00 96.25 70 LEU A N 1
ATOM 526 C CA . LEU A 1 70 ? -16.842 5.401 19.464 1.00 96.25 70 LEU A CA 1
ATOM 527 C C . LEU A 1 70 ? -18.186 5.497 20.192 1.00 96.25 70 LEU A C 1
ATOM 529 O O . LEU A 1 70 ? -18.545 6.519 20.778 1.00 96.25 70 LEU A O 1
ATOM 533 N N . THR A 1 71 ? -18.925 4.387 20.205 1.00 96.12 71 THR A N 1
ATOM 534 C CA . THR A 1 71 ? -20.218 4.282 20.894 1.00 96.12 71 THR A CA 1
ATOM 535 C C . THR A 1 71 ? -20.154 3.330 22.095 1.00 96.12 71 THR A C 1
ATOM 537 O O . THR A 1 71 ? -19.345 2.397 22.112 1.00 96.12 71 THR A O 1
ATOM 540 N N . PRO A 1 72 ? -21.025 3.501 23.114 1.00 97.00 72 PRO A N 1
ATOM 541 C CA . PRO A 1 72 ? -21.125 2.552 24.225 1.00 97.00 72 PRO A CA 1
ATOM 542 C C . PRO A 1 72 ? -21.472 1.123 23.787 1.00 97.00 72 PRO A C 1
ATOM 544 O O . PRO A 1 72 ? -21.035 0.173 24.429 1.00 97.00 72 PRO A O 1
ATOM 547 N N . ASP A 1 73 ? -22.242 0.975 22.704 1.00 95.19 73 ASP A N 1
ATOM 548 C CA . ASP A 1 73 ? -22.600 -0.326 22.133 1.00 95.19 73 ASP A CA 1
ATOM 549 C C . ASP A 1 73 ? -21.358 -1.039 21.578 1.00 95.19 73 ASP A C 1
ATOM 551 O O . ASP A 1 73 ? -21.070 -2.160 21.998 1.00 95.19 73 ASP A O 1
ATOM 555 N N . LEU A 1 74 ? -20.551 -0.355 20.754 1.00 95.38 74 LEU A N 1
ATOM 556 C CA . LEU A 1 74 ? -19.284 -0.889 20.234 1.00 95.38 74 LEU A CA 1
ATOM 557 C C . LEU A 1 74 ? -18.311 -1.241 21.360 1.00 95.38 74 LEU A C 1
ATOM 559 O O . LEU A 1 74 ? -17.782 -2.350 21.396 1.00 95.38 74 LEU A O 1
ATOM 563 N N . LYS A 1 75 ? -18.155 -0.343 22.341 1.00 95.88 75 LYS A N 1
ATOM 564 C CA . LYS A 1 75 ? -17.307 -0.576 23.519 1.00 95.88 75 LYS A CA 1
ATOM 565 C C . LYS A 1 75 ? -17.738 -1.793 24.348 1.00 95.88 75 LYS A C 1
ATOM 567 O O . LYS A 1 75 ? -16.915 -2.365 25.050 1.00 95.88 75 LYS A O 1
ATOM 572 N N . SER A 1 76 ? -19.016 -2.173 24.303 1.00 96.75 76 SER A N 1
ATOM 573 C CA . SER A 1 76 ? -19.523 -3.360 25.003 1.00 96.75 76 SER A CA 1
ATOM 574 C C . SER A 1 76 ? -19.366 -4.661 24.207 1.00 96.75 76 SER A C 1
ATOM 576 O O . SER A 1 76 ? -19.348 -5.735 24.806 1.00 96.75 76 SER A O 1
ATOM 578 N N . LYS A 1 77 ? -19.270 -4.567 22.874 1.00 97.44 77 LYS A N 1
ATOM 579 C CA . LYS A 1 77 ? -19.188 -5.707 21.949 1.00 97.44 77 LYS A CA 1
ATOM 580 C C . LYS A 1 77 ? -17.758 -6.113 21.618 1.00 97.44 77 LYS A C 1
ATOM 582 O O . LYS A 1 77 ? -17.506 -7.299 21.438 1.00 97.44 77 LYS A O 1
ATOM 587 N N . ILE A 1 78 ? -16.847 -5.148 21.530 1.00 97.81 78 ILE A N 1
ATOM 588 C C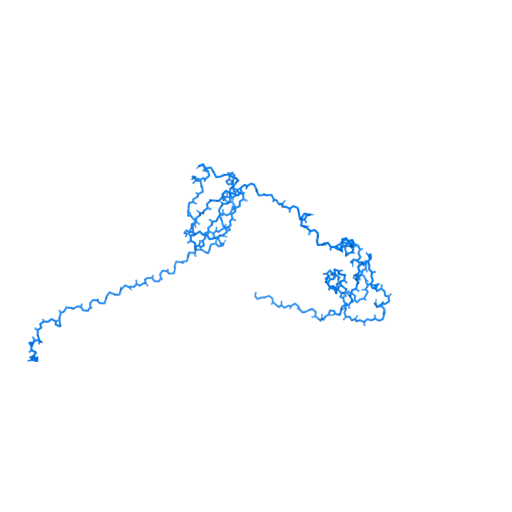A . ILE A 1 78 ? -15.434 -5.405 21.259 1.00 97.81 78 ILE A CA 1
ATOM 589 C C . ILE A 1 78 ? -14.770 -5.838 22.576 1.00 97.81 78 ILE A C 1
ATOM 591 O O . ILE A 1 78 ? -14.814 -5.081 23.553 1.00 97.81 78 ILE A O 1
ATOM 595 N N . PRO A 1 79 ? -14.185 -7.045 22.648 1.00 97.00 79 PRO A N 1
ATOM 596 C CA . PRO A 1 79 ? -13.490 -7.496 23.846 1.00 97.00 79 PRO A CA 1
ATOM 597 C C . PRO A 1 79 ? -12.236 -6.646 24.086 1.00 97.00 79 PRO A C 1
ATOM 599 O O . PRO A 1 79 ? -11.585 -6.217 23.143 1.00 97.00 79 PRO A O 1
ATOM 602 N N . ALA A 1 80 ? -11.883 -6.416 25.353 1.00 97.19 80 ALA A N 1
ATOM 603 C CA . ALA A 1 80 ? -10.682 -5.653 25.724 1.00 97.19 80 ALA A CA 1
ATOM 604 C C . ALA A 1 80 ? -9.376 -6.468 25.614 1.00 97.19 80 ALA A C 1
ATOM 606 O O . ALA A 1 80 ? -8.289 -5.907 25.750 1.00 97.19 80 ALA A O 1
ATOM 607 N N . ASP A 1 81 ? -9.494 -7.780 25.406 1.00 97.00 81 ASP A N 1
ATOM 608 C CA . ASP A 1 81 ? -8.395 -8.728 25.234 1.00 97.00 81 ASP A CA 1
ATOM 609 C C . ASP A 1 81 ? -8.810 -9.806 24.224 1.00 97.00 81 A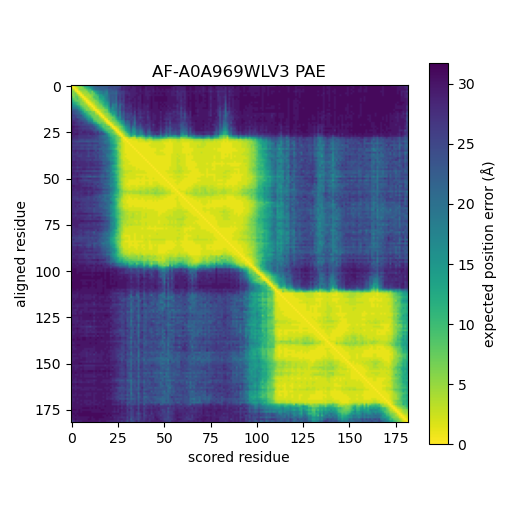SP A C 1
ATOM 611 O O . ASP A 1 81 ? -9.940 -10.302 24.278 1.00 97.00 81 ASP A O 1
ATOM 615 N N . LEU A 1 82 ? -7.902 -10.164 23.318 1.00 97.06 82 LEU A N 1
ATOM 616 C CA . LEU A 1 82 ? -8.044 -11.281 22.389 1.00 97.06 82 LEU A CA 1
ATOM 617 C C . LEU A 1 82 ? -6.804 -12.165 22.478 1.00 97.06 82 LEU A C 1
ATOM 619 O O . LEU A 1 82 ? -5.703 -11.747 22.129 1.00 97.06 82 LEU A O 1
ATOM 623 N N . GLU A 1 83 ? -6.997 -13.397 22.952 1.00 95.94 83 GLU A N 1
ATOM 624 C CA . GLU A 1 83 ? -5.939 -14.410 23.077 1.00 95.94 83 GLU A CA 1
ATOM 625 C C . GLU A 1 83 ? -4.688 -13.917 23.837 1.00 95.94 83 GLU A C 1
ATOM 627 O O . GLU A 1 83 ? -3.563 -14.330 23.553 1.00 95.94 83 GLU A O 1
ATOM 632 N N . GLY A 1 84 ? -4.887 -13.051 24.839 1.00 95.06 84 GLY A N 1
ATOM 633 C CA . GLY A 1 84 ? -3.813 -12.484 25.651 1.00 95.06 84 GLY A CA 1
ATOM 634 C C . GLY A 1 84 ? -3.159 -11.232 25.065 1.00 95.06 84 GLY A C 1
ATOM 635 O O . GLY A 1 84 ? -2.111 -10.824 25.567 1.00 95.06 84 GLY A O 1
ATOM 636 N N . TYR A 1 85 ? -3.733 -10.643 24.013 1.00 96.94 85 TYR A N 1
ATOM 637 C CA . TYR A 1 85 ? -3.356 -9.327 23.505 1.00 96.94 85 TYR A CA 1
ATOM 638 C C . TYR A 1 85 ? -4.418 -8.290 23.841 1.00 96.94 85 TYR A C 1
ATOM 640 O O . TYR A 1 85 ? -5.599 -8.466 23.535 1.00 96.94 85 TYR A O 1
ATOM 648 N N . LYS A 1 86 ? -3.977 -7.161 24.403 1.00 97.88 86 LYS A N 1
ATOM 649 C CA . LYS A 1 86 ? -4.829 -5.997 24.659 1.00 97.88 86 LYS A CA 1
ATOM 650 C C . LYS A 1 86 ? -5.467 -5.514 23.356 1.00 97.88 86 LYS A C 1
ATOM 652 O O . LYS A 1 86 ? -4.810 -5.471 22.316 1.00 97.88 86 LYS A O 1
ATOM 657 N N . VAL A 1 87 ? -6.727 -5.104 23.442 1.00 98.38 87 VAL A N 1
ATOM 658 C CA . VAL A 1 87 ? -7.459 -4.459 22.352 1.00 98.38 87 VAL A CA 1
ATOM 659 C C . VAL A 1 87 ? -7.763 -3.018 22.748 1.00 98.38 87 VAL A C 1
ATOM 661 O O . VAL A 1 87 ? -8.397 -2.764 23.775 1.00 98.38 87 VAL A O 1
ATOM 664 N N . GLU A 1 88 ? -7.326 -2.064 21.933 1.00 98.19 88 GLU A N 1
ATOM 665 C CA . GLU A 1 88 ? -7.660 -0.649 22.079 1.00 98.19 88 GLU A CA 1
ATOM 666 C C . GLU A 1 88 ? -8.556 -0.192 20.928 1.00 98.19 88 GLU A C 1
ATOM 668 O O . GLU A 1 88 ? -8.285 -0.462 19.760 1.00 98.19 88 GLU A O 1
ATOM 673 N N . ILE A 1 89 ? -9.640 0.505 21.274 1.00 98.06 89 ILE A N 1
ATOM 674 C CA . ILE A 1 89 ? -10.599 1.037 20.305 1.00 98.06 89 ILE A CA 1
ATOM 675 C C . ILE A 1 89 ? -10.261 2.503 20.048 1.00 98.06 89 ILE A C 1
ATOM 677 O O . ILE A 1 89 ? -10.212 3.293 20.993 1.00 98.06 89 ILE A O 1
ATOM 681 N N . GLU A 1 90 ? -10.092 2.869 18.783 1.00 97.19 90 GLU A N 1
ATOM 682 C CA . GLU A 1 90 ? -9.738 4.219 18.353 1.00 97.19 90 GLU A CA 1
ATOM 683 C C . GLU A 1 90 ? -10.793 4.760 17.379 1.00 97.19 90 GLU A C 1
ATOM 685 O O . GLU A 1 90 ? -11.153 4.109 16.399 1.00 97.19 90 GLU A O 1
ATOM 690 N N . GLU A 1 91 ? -11.327 5.950 17.654 1.00 97.31 91 GLU A N 1
ATOM 691 C CA . GLU A 1 91 ? -12.241 6.624 16.728 1.00 97.31 91 GLU A CA 1
ATOM 692 C C . GLU A 1 91 ? -11.430 7.276 15.604 1.00 97.31 91 GLU A C 1
ATOM 694 O O . GLU A 1 91 ? -10.739 8.267 15.838 1.00 97.31 91 GLU A O 1
ATOM 699 N N . SER A 1 92 ? -11.512 6.720 14.394 1.00 95.69 92 SER A N 1
ATOM 700 C CA . SER A 1 92 ? -10.812 7.233 13.207 1.00 95.69 92 SER A CA 1
ATOM 701 C C . SER A 1 92 ? -11.693 8.101 12.311 1.00 95.69 92 SER A C 1
ATOM 703 O O . SER A 1 92 ? -11.176 8.818 11.456 1.00 95.69 92 SER A O 1
ATOM 705 N N . GLY A 1 93 ? -13.018 8.016 12.460 1.00 92.31 93 GLY A N 1
ATOM 706 C CA . GLY A 1 93 ? -13.937 8.446 11.409 1.00 92.31 93 GLY A CA 1
ATOM 707 C C . GLY A 1 93 ? -13.994 7.440 10.248 1.00 92.31 93 GLY A C 1
ATOM 708 O O . GLY A 1 93 ? -13.399 6.360 10.335 1.00 92.31 93 GLY A O 1
ATOM 709 N N . PRO A 1 94 ? -14.726 7.763 9.165 1.00 87.81 94 PRO A N 1
ATOM 710 C CA . PRO A 1 94 ? -14.792 6.913 7.981 1.00 87.81 94 PRO A CA 1
ATOM 711 C C . PRO A 1 94 ? -13.425 6.836 7.291 1.00 87.81 94 PRO A C 1
ATOM 713 O O . PRO A 1 94 ? -12.731 7.843 7.149 1.00 87.81 94 PRO A O 1
ATOM 716 N N . ILE A 1 95 ? -13.059 5.641 6.829 1.00 85.19 95 ILE A N 1
ATOM 717 C CA . ILE A 1 95 ? -11.849 5.424 6.034 1.00 85.19 95 ILE A CA 1
ATOM 718 C C . ILE A 1 95 ? -12.254 5.397 4.562 1.00 85.19 95 ILE A C 1
ATOM 720 O O . ILE A 1 95 ? -12.948 4.486 4.113 1.00 85.19 95 ILE A O 1
ATOM 724 N N . GLU A 1 96 ? -11.807 6.396 3.808 1.00 85.50 96 GLU A N 1
ATOM 725 C CA . GLU A 1 96 ? -12.007 6.472 2.363 1.00 85.50 96 GLU A CA 1
ATOM 726 C C . GLU A 1 96 ? -10.664 6.337 1.649 1.00 85.50 96 GLU A C 1
ATOM 728 O O . GLU A 1 96 ? -9.662 6.942 2.039 1.00 85.50 96 GLU A O 1
ATOM 733 N N . ALA A 1 97 ? -10.639 5.543 0.577 1.00 81.56 97 ALA A N 1
ATOM 734 C CA . ALA A 1 97 ? -9.478 5.487 -0.293 1.00 81.56 97 ALA A CA 1
ATOM 735 C C . ALA A 1 97 ? -9.295 6.858 -0.952 1.00 81.56 97 ALA A C 1
ATOM 737 O O . ALA A 1 97 ? -10.160 7.312 -1.703 1.00 81.56 97 ALA A O 1
ATOM 738 N N . GLN A 1 98 ? -8.157 7.504 -0.706 1.00 72.69 98 GLN A N 1
ATOM 739 C CA . GLN A 1 98 ? -7.772 8.639 -1.528 1.00 72.69 98 GLN A CA 1
ATOM 740 C C . GLN A 1 98 ? -7.451 8.101 -2.920 1.00 72.69 98 GLN A C 1
ATOM 742 O O . GLN A 1 98 ? -6.551 7.273 -3.081 1.00 72.69 98 GLN A O 1
ATOM 747 N N . SER A 1 99 ? -8.206 8.532 -3.931 1.00 66.19 99 SER A N 1
ATOM 748 C CA . SER A 1 99 ? -7.794 8.322 -5.311 1.00 66.19 99 SER A CA 1
ATOM 749 C C . SER A 1 99 ? -6.422 8.966 -5.454 1.00 66.19 99 SER A C 1
ATOM 751 O O . SER A 1 99 ? -6.264 10.162 -5.225 1.00 66.19 99 SER A O 1
ATOM 753 N N . SER A 1 100 ? -5.420 8.178 -5.821 1.00 56.94 100 SER A N 1
ATOM 754 C CA . SER A 1 100 ? -4.026 8.595 -6.009 1.00 56.94 100 SER A CA 1
ATOM 755 C C . SER A 1 100 ? -3.822 9.666 -7.100 1.00 56.94 100 SER A C 1
ATOM 757 O O . SER A 1 100 ? -2.694 9.929 -7.502 1.00 56.94 100 SER A O 1
ATOM 759 N N . SER A 1 101 ? -4.896 10.302 -7.576 1.00 56.66 101 SER A N 1
ATOM 760 C CA . SER A 1 101 ? -4.905 11.448 -8.482 1.00 56.66 101 SER A CA 1
ATOM 761 C C . SER A 1 101 ? -4.524 12.773 -7.821 1.00 56.66 101 SER A C 1
ATOM 763 O O . SER A 1 101 ? -4.201 13.705 -8.550 1.00 56.66 101 SER A O 1
ATOM 765 N N . ASP A 1 102 ? -4.555 12.863 -6.487 1.00 56.19 102 ASP A N 1
ATOM 766 C CA . ASP A 1 102 ? -4.260 14.100 -5.744 1.00 56.19 102 ASP A CA 1
ATOM 767 C C . ASP A 1 102 ? -2.955 14.031 -4.932 1.00 56.19 102 ASP A C 1
ATOM 769 O O . ASP A 1 102 ? -2.688 14.901 -4.103 1.00 56.19 102 ASP A O 1
ATOM 773 N N . ALA A 1 103 ? -2.102 13.029 -5.190 1.00 52.97 103 ALA A N 1
ATOM 774 C CA . ALA A 1 103 ? -0.687 13.189 -4.875 1.00 52.97 103 ALA A CA 1
ATOM 775 C C . ALA A 1 103 ? -0.195 14.391 -5.688 1.00 52.97 103 ALA A C 1
ATOM 777 O O . ALA A 1 103 ? -0.313 14.378 -6.915 1.00 52.97 103 ALA A O 1
ATOM 778 N N . GLU A 1 104 ? 0.286 15.435 -5.007 1.00 47.88 104 GLU A N 1
ATOM 779 C CA . GLU A 1 104 ? 0.881 16.612 -5.641 1.00 47.88 104 GLU A CA 1
ATOM 780 C C . GLU A 1 104 ? 1.762 16.155 -6.815 1.00 47.88 104 GLU A C 1
ATOM 782 O O . GLU A 1 104 ? 2.717 15.399 -6.594 1.00 47.88 104 GLU A O 1
ATOM 787 N N . PRO A 1 105 ? 1.435 16.522 -8.069 1.00 47.56 105 PRO A N 1
ATOM 788 C CA . PRO A 1 105 ? 2.255 16.125 -9.190 1.00 47.56 105 PRO A CA 1
ATOM 789 C C . PRO A 1 105 ? 3.614 16.768 -8.966 1.00 47.56 105 PRO A C 1
ATOM 791 O O . PRO A 1 105 ? 3.713 17.988 -8.842 1.00 47.56 105 PRO A O 1
ATOM 794 N N . ALA A 1 106 ? 4.657 15.942 -8.895 1.00 46.91 106 ALA A N 1
ATOM 795 C CA . ALA A 1 106 ? 6.017 16.420 -9.036 1.00 46.91 106 ALA A CA 1
ATOM 796 C C . ALA A 1 106 ? 6.062 17.243 -10.331 1.00 46.91 106 ALA A C 1
ATOM 798 O O . ALA A 1 106 ? 5.947 16.716 -11.438 1.00 46.91 106 ALA A O 1
ATOM 799 N N . GLU A 1 107 ? 6.101 18.558 -10.157 1.00 47.28 107 GLU A N 1
ATOM 800 C CA . GLU A 1 107 ? 6.087 19.561 -11.204 1.00 47.28 107 GLU A CA 1
ATOM 801 C C . GLU A 1 107 ? 7.254 19.304 -12.165 1.00 47.28 107 GLU A C 1
ATOM 803 O O . GLU A 1 107 ? 8.400 19.646 -11.882 1.00 47.28 107 GLU A O 1
ATOM 808 N N . SER A 1 108 ? 6.978 18.721 -13.330 1.00 46.56 108 SER A N 1
ATOM 809 C CA . SER A 1 108 ? 7.787 18.956 -14.522 1.00 46.56 108 SER A CA 1
ATOM 810 C C . SER A 1 108 ? 6.925 18.787 -15.764 1.00 46.56 108 SER A C 1
ATOM 812 O O . SER A 1 108 ? 6.396 17.719 -16.060 1.00 46.56 108 SER A O 1
ATOM 814 N N . SER A 1 109 ? 6.762 19.906 -16.462 1.00 54.44 109 SER A N 1
ATOM 815 C CA . SER A 1 109 ? 5.874 20.223 -17.583 1.00 54.44 109 SER A CA 1
ATOM 816 C C . SER A 1 109 ? 6.117 19.444 -18.888 1.00 54.44 109 SER A C 1
ATOM 818 O O . SER A 1 109 ? 6.107 20.013 -19.979 1.00 54.44 109 SER A O 1
ATOM 820 N N . SER A 1 110 ? 6.316 18.140 -18.804 1.00 51.66 110 SER A N 1
ATOM 821 C CA . SER A 1 110 ? 6.257 17.204 -19.928 1.00 51.66 110 SER A CA 1
ATOM 822 C C . SER A 1 110 ? 5.136 16.210 -19.631 1.00 51.66 110 SER A C 1
ATOM 824 O O . SER A 1 110 ? 4.783 16.058 -18.471 1.00 51.66 110 SER A O 1
ATOM 826 N N . GLY A 1 111 ? 4.502 15.610 -20.639 1.00 66.00 111 GLY A N 1
ATOM 827 C CA . GLY A 1 111 ? 3.296 14.783 -20.465 1.00 66.00 111 GLY A CA 1
ATOM 828 C C . GLY A 1 111 ? 3.394 13.688 -19.388 1.00 66.00 111 GLY A C 1
ATOM 829 O O . GLY A 1 111 ? 4.427 13.435 -18.792 1.00 66.00 111 GLY A O 1
ATOM 830 N N . ASN A 1 112 ? 2.306 12.983 -19.107 1.00 86.81 112 ASN A N 1
ATOM 831 C CA . ASN A 1 112 ? 2.414 11.865 -18.173 1.00 86.81 112 ASN A CA 1
ATOM 832 C C . ASN A 1 112 ? 3.295 10.764 -18.803 1.00 86.81 112 ASN A C 1
ATOM 834 O O . ASN A 1 112 ? 2.873 10.128 -19.766 1.00 86.81 112 ASN A O 1
ATOM 838 N N . ILE A 1 113 ? 4.509 10.545 -18.284 1.00 92.19 113 ILE A N 1
ATOM 839 C CA . ILE A 1 113 ? 5.438 9.537 -18.819 1.00 92.19 113 ILE A CA 1
ATOM 840 C C . ILE A 1 113 ? 4.839 8.123 -18.806 1.00 92.19 113 ILE A C 1
ATOM 842 O O . ILE A 1 113 ? 5.164 7.326 -19.682 1.00 92.19 113 ILE A O 1
ATOM 846 N N . LEU A 1 114 ? 3.904 7.830 -17.890 1.00 91.38 114 LEU A N 1
ATOM 847 C CA . LEU A 1 114 ? 3.158 6.568 -17.890 1.00 91.38 114 LEU A CA 1
ATOM 848 C C . LEU A 1 114 ? 2.371 6.396 -19.190 1.00 91.38 114 LEU A C 1
ATOM 850 O O . LEU A 1 114 ? 2.436 5.336 -19.795 1.00 91.38 114 LEU A O 1
ATOM 854 N N . GLN A 1 115 ? 1.718 7.455 -19.681 1.00 90.75 115 GLN A N 1
ATOM 855 C CA . GLN A 1 115 ? 0.986 7.402 -20.954 1.00 90.75 115 GLN A CA 1
ATOM 856 C C . GLN A 1 115 ? 1.926 7.161 -22.138 1.00 90.75 115 GLN A C 1
ATOM 858 O O . GLN A 1 115 ? 1.556 6.497 -23.102 1.00 90.75 115 GLN A O 1
ATOM 863 N N . VAL A 1 116 ? 3.144 7.705 -22.082 1.00 93.62 116 VAL A N 1
ATOM 864 C CA . VAL A 1 116 ? 4.151 7.502 -23.131 1.00 93.62 116 VAL A CA 1
ATOM 865 C C . VAL A 1 116 ? 4.662 6.064 -23.104 1.00 93.62 116 VAL A C 1
ATOM 867 O O . VAL A 1 116 ? 4.748 5.432 -24.152 1.00 93.62 116 VAL A O 1
ATOM 870 N N . TRP A 1 117 ? 4.937 5.517 -21.920 1.00 94.81 117 TRP A N 1
ATOM 871 C CA . TRP A 1 117 ? 5.303 4.111 -21.762 1.00 94.81 117 TRP A CA 1
ATOM 872 C C . TRP A 1 117 ? 4.194 3.181 -22.269 1.00 94.81 117 TRP A C 1
ATOM 874 O O . TRP A 1 117 ? 4.459 2.391 -23.168 1.00 94.81 117 TRP A O 1
ATOM 884 N N . GLU A 1 118 ? 2.945 3.355 -21.827 1.00 93.94 118 GLU A N 1
ATOM 885 C CA . GLU A 1 118 ? 1.796 2.549 -22.279 1.00 93.94 118 GLU A CA 1
ATOM 886 C C . GLU A 1 118 ? 1.599 2.596 -23.802 1.00 93.94 118 GLU A C 1
ATOM 888 O O . GLU A 1 118 ? 1.226 1.605 -24.430 1.00 93.94 118 GLU A O 1
ATOM 893 N N . LYS A 1 119 ? 1.856 3.756 -24.414 1.00 95.44 119 LYS A N 1
ATOM 894 C CA . LYS A 1 119 ? 1.709 3.956 -25.857 1.00 95.44 119 LYS A CA 1
ATOM 895 C C . LYS A 1 119 ? 2.777 3.228 -26.675 1.00 95.44 119 LYS A C 1
ATOM 897 O O . LYS A 1 119 ? 2.460 2.758 -27.765 1.00 95.44 119 LYS A O 1
ATOM 902 N N . TYR A 1 120 ? 4.019 3.170 -26.192 1.00 96.75 120 TYR A N 1
ATOM 903 C CA . TYR A 1 120 ? 5.168 2.700 -26.979 1.00 96.75 120 TYR A CA 1
ATOM 904 C C . TYR A 1 120 ? 5.760 1.367 -26.516 1.00 96.75 120 TYR A C 1
ATOM 906 O O . TYR A 1 120 ? 6.511 0.762 -27.277 1.00 96.75 120 TYR A O 1
ATOM 914 N N . GLU A 1 121 ? 5.435 0.883 -25.314 1.00 96.62 121 GLU A N 1
ATOM 915 C CA . GLU A 1 121 ? 6.008 -0.345 -24.746 1.00 96.62 121 GLU A CA 1
ATOM 916 C C . GLU A 1 121 ? 5.874 -1.524 -25.709 1.00 96.62 121 GLU A C 1
ATOM 918 O O . GLU A 1 121 ? 6.861 -2.193 -26.000 1.00 96.62 121 GLU A O 1
ATOM 923 N N . THR A 1 122 ? 4.672 -1.752 -26.244 1.00 96.25 122 THR A N 1
ATOM 924 C CA . THR A 1 122 ? 4.424 -2.904 -27.121 1.00 96.25 122 THR A CA 1
ATOM 925 C C . THR A 1 122 ? 5.272 -2.832 -28.393 1.00 96.25 122 THR A C 1
ATOM 927 O O . THR A 1 122 ? 5.926 -3.809 -28.738 1.00 96.25 122 THR A O 1
ATOM 930 N N . GLU A 1 123 ? 5.328 -1.673 -29.054 1.00 96.25 123 GLU A N 1
ATOM 931 C CA . GLU A 1 123 ? 6.122 -1.485 -30.278 1.00 96.25 123 GLU A CA 1
ATOM 932 C C . GLU A 1 123 ? 7.627 -1.649 -30.012 1.00 96.25 123 GLU A C 1
ATOM 934 O O . GLU A 1 123 ? 8.338 -2.286 -30.788 1.00 96.25 123 GLU A O 1
ATOM 939 N N . LEU A 1 124 ? 8.122 -1.115 -28.892 1.00 96.62 124 LEU A N 1
ATOM 940 C CA . LEU A 1 124 ? 9.522 -1.258 -28.496 1.00 96.62 124 LEU A CA 1
ATOM 941 C C . LEU A 1 124 ? 9.874 -2.716 -28.169 1.00 96.62 124 LEU A C 1
ATOM 943 O O . LEU A 1 124 ? 10.936 -3.181 -28.572 1.00 96.62 124 LEU A O 1
ATOM 947 N N . MET A 1 125 ? 8.984 -3.450 -27.496 1.00 95.62 125 MET A N 1
ATOM 948 C CA . MET A 1 125 ? 9.163 -4.874 -27.183 1.00 95.62 125 MET A CA 1
ATOM 949 C C . MET A 1 125 ? 9.119 -5.777 -28.427 1.00 95.62 125 MET A C 1
ATOM 951 O O . MET A 1 125 ? 9.659 -6.881 -28.400 1.00 95.62 125 MET A O 1
ATOM 955 N N . GLU A 1 126 ? 8.510 -5.331 -29.530 1.00 97.12 126 GLU A N 1
ATOM 956 C CA . GLU A 1 126 ? 8.532 -6.050 -30.813 1.00 97.12 126 GLU A CA 1
ATOM 957 C C . GLU A 1 126 ? 9.887 -5.950 -31.536 1.00 97.12 126 GLU A C 1
ATOM 959 O O . GLU A 1 126 ? 10.161 -6.730 -32.458 1.00 97.12 126 GLU A O 1
ATOM 964 N N . LEU A 1 127 ? 10.759 -5.015 -31.141 1.00 95.62 127 LEU A N 1
ATOM 965 C CA . LEU A 1 127 ? 12.081 -4.873 -31.740 1.00 95.62 127 LEU A CA 1
ATOM 966 C C . LEU A 1 127 ? 12.995 -6.043 -31.327 1.00 95.62 127 LEU A C 1
ATOM 968 O O . LEU A 1 127 ? 13.229 -6.258 -30.136 1.00 95.62 127 LEU A O 1
ATOM 972 N N . PRO A 1 128 ? 13.591 -6.777 -32.290 1.00 93.56 128 PRO A N 1
ATOM 973 C CA . PRO A 1 128 ? 14.503 -7.869 -31.971 1.00 93.56 128 PRO A CA 1
ATOM 974 C C . PRO A 1 128 ? 15.681 -7.400 -31.114 1.00 93.56 128 PRO A C 1
ATOM 976 O O . PRO A 1 128 ? 16.406 -6.485 -31.508 1.00 93.56 128 PRO A O 1
ATOM 979 N N . GLY A 1 129 ? 15.883 -8.063 -29.975 1.00 92.25 129 GLY A N 1
ATOM 980 C CA . GLY A 1 129 ? 16.942 -7.752 -29.015 1.00 92.25 129 GLY A CA 1
ATOM 981 C C . GLY A 1 129 ? 16.511 -6.835 -27.868 1.00 92.25 129 GLY A C 1
ATOM 982 O O . GLY A 1 129 ? 17.303 -6.653 -26.947 1.00 92.25 129 GLY A O 1
ATOM 983 N N . VAL A 1 130 ? 15.286 -6.292 -27.875 1.00 94.94 130 VAL A N 1
ATOM 984 C CA . VAL A 1 130 ? 14.689 -5.627 -26.703 1.00 94.94 130 VAL A CA 1
ATOM 985 C C . VAL A 1 130 ? 14.106 -6.685 -25.764 1.00 94.94 130 VAL A C 1
ATOM 987 O O . VAL A 1 130 ? 13.370 -7.570 -26.192 1.00 94.94 130 VAL A O 1
ATOM 990 N N . VAL A 1 131 ? 14.444 -6.601 -24.477 1.00 94.81 131 VAL A N 1
ATOM 991 C CA . VAL A 1 131 ? 13.999 -7.540 -23.428 1.00 94.81 131 VAL A CA 1
ATOM 992 C C . VAL A 1 131 ? 13.080 -6.902 -22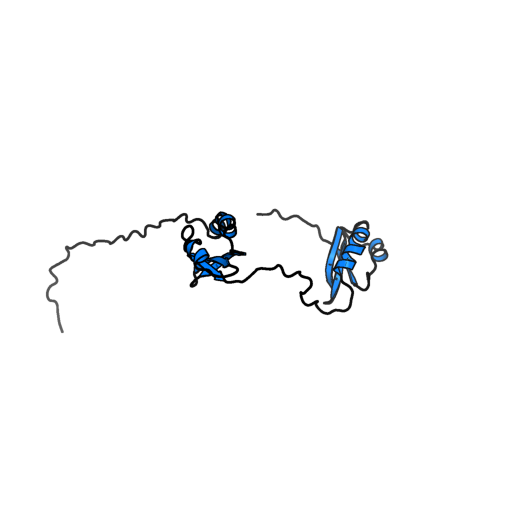.395 1.00 94.81 131 VAL A C 1
ATOM 994 O O . VAL A 1 131 ? 12.430 -7.614 -21.632 1.00 94.81 131 VAL A O 1
ATOM 997 N N . GLY A 1 132 ? 13.030 -5.572 -22.341 1.00 94.69 132 GLY A N 1
ATOM 998 C CA . GLY A 1 132 ? 12.179 -4.859 -21.401 1.00 94.69 132 GLY A CA 1
ATOM 999 C C . GLY A 1 132 ? 12.114 -3.370 -21.692 1.00 94.69 132 GLY A C 1
ATOM 1000 O O . GLY A 1 132 ? 13.057 -2.786 -22.224 1.00 94.69 132 GLY A O 1
ATOM 1001 N N . VAL A 1 133 ? 11.015 -2.747 -21.284 1.00 96.25 133 VAL A N 1
ATOM 1002 C CA . VAL A 1 133 ? 10.856 -1.293 -21.278 1.00 96.25 133 VAL A CA 1
ATOM 1003 C C . VAL A 1 133 ? 10.333 -0.888 -19.909 1.00 96.25 133 VAL A C 1
ATOM 1005 O O . VAL A 1 133 ? 9.362 -1.459 -19.423 1.00 96.25 133 VAL A O 1
ATOM 1008 N N . ALA A 1 134 ? 10.959 0.098 -19.283 1.00 95.88 134 ALA A N 1
ATOM 1009 C CA . ALA A 1 134 ? 10.546 0.616 -17.987 1.00 95.88 134 ALA A CA 1
ATOM 1010 C C . ALA A 1 134 ? 10.569 2.143 -17.970 1.00 95.88 134 ALA A C 1
ATOM 1012 O O . ALA A 1 134 ? 11.064 2.795 -18.890 1.00 95.88 134 ALA A O 1
ATOM 1013 N N . ILE A 1 135 ? 10.068 2.709 -16.878 1.00 95.88 135 ILE A N 1
ATOM 1014 C CA . ILE A 1 135 ? 10.251 4.116 -16.541 1.00 95.88 135 ILE A CA 1
ATOM 1015 C C . ILE A 1 135 ? 11.343 4.201 -15.482 1.00 95.88 135 ILE A C 1
ATOM 1017 O O . ILE A 1 135 ? 11.328 3.459 -14.501 1.00 95.88 135 ILE A O 1
ATOM 1021 N N . GLY A 1 136 ? 12.290 5.105 -15.688 1.00 93.31 136 GLY A N 1
ATOM 1022 C CA . GLY A 1 136 ? 13.353 5.386 -14.736 1.00 93.31 136 GLY A CA 1
ATOM 1023 C C . GLY A 1 136 ? 13.685 6.868 -14.699 1.00 93.31 136 GLY A C 1
ATOM 1024 O O . GLY A 1 136 ? 12.940 7.706 -15.206 1.00 93.31 136 GLY A O 1
ATOM 1025 N N . GLU A 1 137 ? 14.833 7.179 -14.113 1.00 93.44 137 GLU A N 1
ATOM 1026 C CA . GLU A 1 137 ? 15.361 8.536 -14.036 1.00 93.44 137 GLU A CA 1
ATOM 1027 C C . GLU A 1 137 ? 16.631 8.657 -14.892 1.00 93.44 137 GLU A C 1
ATOM 1029 O O . GLU A 1 137 ? 17.539 7.824 -14.821 1.00 93.44 137 GLU A O 1
ATOM 1034 N N . CYS A 1 138 ? 16.684 9.698 -15.719 1.00 88.56 138 CYS A N 1
ATOM 1035 C CA . CYS A 1 138 ? 17.822 10.084 -16.538 1.00 88.56 138 CYS A CA 1
ATOM 1036 C C . CYS A 1 138 ? 18.130 11.553 -16.262 1.00 88.56 138 CYS A C 1
ATOM 1038 O O . CYS A 1 138 ? 17.311 12.410 -16.580 1.00 88.56 138 CYS A O 1
ATOM 1040 N N . GLU A 1 139 ? 19.317 11.854 -15.727 1.00 88.94 139 GLU A N 1
ATOM 1041 C CA . GLU A 1 139 ? 19.726 13.243 -15.444 1.00 88.94 139 GLU A CA 1
ATOM 1042 C C . GLU A 1 139 ? 18.653 13.986 -14.622 1.00 88.94 139 GLU A C 1
ATOM 1044 O O . GLU A 1 139 ? 18.220 15.072 -15.003 1.00 88.94 139 GLU A O 1
ATOM 1049 N N . GLU A 1 140 ? 18.175 13.349 -13.544 1.00 85.81 140 GLU A N 1
ATOM 1050 C CA . GLU A 1 140 ? 17.151 13.877 -12.622 1.00 85.81 140 GLU A CA 1
ATOM 1051 C C . GLU A 1 140 ? 15.771 14.123 -13.269 1.00 85.81 140 GLU A C 1
ATOM 1053 O O . GLU A 1 140 ? 14.906 14.770 -12.684 1.00 85.81 140 GLU A O 1
ATOM 1058 N N . ASN A 1 141 ? 15.542 13.604 -14.481 1.00 87.56 141 ASN A N 1
ATOM 1059 C CA . ASN A 1 141 ? 14.268 13.695 -15.187 1.00 87.56 141 ASN A CA 1
ATOM 1060 C C . ASN A 1 141 ? 13.703 12.300 -15.480 1.00 87.56 141 ASN A C 1
ATOM 1062 O O . ASN A 1 141 ? 14.465 11.386 -15.806 1.00 87.56 141 ASN A O 1
ATOM 1066 N N . PRO A 1 142 ? 12.373 12.118 -15.438 1.00 92.81 142 PRO A N 1
ATOM 1067 C CA . PRO A 1 142 ? 11.762 10.858 -15.839 1.00 92.81 142 PRO A CA 1
ATOM 1068 C C . PRO A 1 142 ? 12.092 10.540 -17.307 1.00 92.81 142 PRO A C 1
ATOM 1070 O O . PRO A 1 142 ? 12.045 11.412 -18.178 1.00 92.81 142 PRO A O 1
ATOM 1073 N N . CYS A 1 143 ? 12.435 9.286 -17.590 1.00 95.56 143 CYS A N 1
ATOM 1074 C CA . CYS A 1 143 ? 12.785 8.806 -18.927 1.00 95.56 143 CYS A CA 1
ATOM 1075 C C . CYS A 1 143 ? 12.325 7.362 -19.150 1.00 95.56 143 CYS A C 1
ATOM 1077 O O . CYS A 1 143 ? 12.092 6.618 -18.195 1.00 95.56 143 CYS A O 1
ATOM 1079 N N . LEU A 1 144 ? 12.210 6.956 -20.416 1.00 97.38 144 LEU A N 1
ATOM 1080 C CA . LEU A 1 144 ? 12.008 5.551 -20.759 1.00 97.38 144 LEU A CA 1
ATOM 1081 C C . LEU A 1 144 ? 13.359 4.835 -20.760 1.00 97.38 144 LEU A C 1
ATOM 1083 O O . LEU A 1 144 ? 14.304 5.276 -21.410 1.00 97.38 144 LEU A O 1
ATOM 1087 N N . LYS A 1 145 ? 13.432 3.710 -20.059 1.00 97.06 145 LYS A N 1
ATOM 1088 C CA . LYS A 1 145 ? 14.566 2.787 -20.057 1.00 97.06 145 LYS A CA 1
ATOM 1089 C C . LYS A 1 145 ? 14.235 1.619 -20.974 1.00 97.06 145 LYS A C 1
ATOM 1091 O O . LYS A 1 145 ? 13.274 0.902 -20.712 1.00 97.06 145 LYS A O 1
ATOM 1096 N N . VAL A 1 146 ? 15.012 1.424 -22.034 1.00 97.38 146 VAL A N 1
ATOM 1097 C CA . VAL A 1 146 ? 14.876 0.275 -22.936 1.00 97.38 146 VAL A CA 1
ATOM 1098 C C . VAL A 1 146 ? 16.024 -0.680 -22.670 1.00 97.38 146 VAL A C 1
ATOM 1100 O O . VAL A 1 146 ? 17.190 -0.360 -22.891 1.00 97.38 146 VAL A O 1
ATOM 1103 N N . TYR A 1 147 ? 15.683 -1.860 -22.184 1.00 96.06 147 TYR A N 1
ATOM 1104 C CA . TYR A 1 147 ? 16.628 -2.914 -21.881 1.00 96.06 147 TYR A CA 1
ATOM 1105 C C . TYR A 1 147 ? 16.812 -3.805 -23.099 1.00 96.06 147 TYR A C 1
ATOM 1107 O O . TYR A 1 147 ? 15.837 -4.304 -23.660 1.00 96.06 147 TYR A O 1
ATOM 1115 N N . VAL A 1 148 ? 18.063 -4.026 -23.492 1.00 94.81 148 VAL A N 1
ATOM 1116 C CA . VAL A 1 148 ? 18.430 -4.853 -24.648 1.00 94.81 148 VAL A CA 1
ATOM 1117 C C . VAL A 1 148 ? 19.390 -5.969 -24.244 1.00 94.81 148 VAL A C 1
ATOM 1119 O O . VAL A 1 148 ? 20.126 -5.825 -23.268 1.00 94.81 148 VAL A O 1
ATOM 1122 N N . GLU A 1 149 ? 19.405 -7.073 -24.993 1.00 91.81 149 GLU A N 1
ATOM 1123 C CA . GLU A 1 149 ? 20.376 -8.165 -24.794 1.00 91.81 149 GLU A CA 1
ATOM 1124 C C . GLU A 1 149 ? 21.810 -7.695 -25.077 1.00 91.81 149 GLU A C 1
ATOM 1126 O O . GLU A 1 149 ? 22.755 -8.045 -24.372 1.00 91.81 149 GLU A O 1
ATOM 1131 N N . GLU A 1 150 ? 21.970 -6.867 -26.109 1.00 91.81 150 GLU A N 1
ATOM 1132 C CA . GLU A 1 150 ? 23.230 -6.255 -26.509 1.00 91.81 150 GLU A CA 1
ATOM 1133 C C . GLU A 1 150 ? 22.977 -4.951 -27.281 1.00 91.81 150 GLU A C 1
ATOM 1135 O O . GLU A 1 150 ? 21.939 -4.774 -27.921 1.00 91.81 150 GLU A O 1
ATOM 1140 N N . LYS A 1 151 ? 23.938 -4.018 -27.245 1.00 90.88 151 LYS A N 1
ATOM 1141 C CA . LYS A 1 151 ? 23.868 -2.793 -28.055 1.00 90.88 151 LYS A CA 1
ATOM 1142 C C . LYS A 1 151 ? 24.298 -3.083 -29.486 1.00 90.88 151 LYS A C 1
ATOM 1144 O O . LYS A 1 151 ? 25.425 -3.516 -29.722 1.00 90.88 151 LYS A O 1
ATOM 1149 N N . THR A 1 152 ? 23.421 -2.785 -30.439 1.00 92.00 152 THR A N 1
ATOM 1150 C CA . THR A 1 152 ? 23.687 -2.956 -31.870 1.00 92.00 152 THR A CA 1
ATOM 1151 C C . THR A 1 152 ? 23.358 -1.679 -32.632 1.00 92.00 152 THR A C 1
ATOM 1153 O O . THR A 1 152 ? 22.437 -0.952 -32.270 1.00 92.00 152 THR A O 1
ATOM 1156 N N . VAL A 1 153 ? 24.055 -1.448 -33.749 1.00 93.06 153 VAL A N 1
ATOM 1157 C CA . VAL A 1 153 ? 23.783 -0.303 -34.640 1.00 93.06 153 VAL A CA 1
ATOM 1158 C C . VAL A 1 153 ? 22.332 -0.318 -35.136 1.00 93.06 153 VAL A C 1
ATOM 1160 O O . VAL A 1 153 ? 21.701 0.724 -35.237 1.00 93.06 153 VAL A O 1
ATOM 1163 N N . ALA A 1 154 ? 21.773 -1.506 -35.391 1.00 90.94 154 ALA A N 1
ATOM 1164 C CA . ALA A 1 154 ? 20.392 -1.646 -35.844 1.00 90.94 154 ALA A CA 1
ATOM 1165 C C . ALA A 1 154 ? 19.363 -1.217 -34.784 1.00 90.94 154 ALA A C 1
ATOM 1167 O O . ALA A 1 154 ? 18.280 -0.770 -35.153 1.00 90.94 154 ALA A O 1
ATOM 1168 N N . LEU A 1 155 ? 19.673 -1.372 -33.491 1.00 92.38 155 LEU A N 1
ATOM 1169 C CA . LEU A 1 155 ? 18.832 -0.882 -32.396 1.00 92.38 155 LEU A CA 1
ATOM 1170 C C . LEU A 1 155 ? 19.002 0.627 -32.206 1.00 92.38 155 LEU A C 1
ATOM 1172 O O . LEU A 1 155 ? 17.994 1.318 -32.108 1.00 92.38 155 LEU A O 1
ATOM 1176 N N . ASP A 1 156 ? 20.237 1.137 -32.255 1.00 89.88 156 ASP A N 1
ATOM 1177 C CA . ASP A 1 156 ? 20.524 2.579 -32.165 1.00 89.88 156 ASP A CA 1
ATOM 1178 C C . ASP A 1 156 ? 19.841 3.385 -33.290 1.00 89.88 156 ASP A C 1
ATOM 1180 O O . ASP A 1 156 ? 19.454 4.532 -33.092 1.00 89.88 156 ASP A O 1
ATOM 1184 N N . GLU A 1 157 ? 19.666 2.793 -34.477 1.00 93.94 157 GLU A N 1
ATOM 1185 C CA . GLU A 1 157 ? 18.950 3.422 -35.597 1.00 93.94 157 GLU A CA 1
ATOM 1186 C C . GLU A 1 157 ? 17.419 3.352 -35.471 1.00 93.94 157 GLU A C 1
ATOM 1188 O O . GLU A 1 157 ? 16.718 4.188 -36.044 1.00 93.94 157 GLU A O 1
ATOM 1193 N N . LYS A 1 158 ? 16.886 2.339 -34.776 1.00 95.81 158 LYS A N 1
ATOM 1194 C CA . LYS A 1 158 ? 15.438 2.083 -34.685 1.00 95.81 158 LYS A CA 1
ATOM 1195 C C . LYS A 1 158 ? 14.792 2.684 -33.447 1.00 95.81 158 LYS A C 1
ATOM 1197 O O . LYS A 1 158 ? 13.623 3.052 -33.510 1.00 95.81 158 LYS A O 1
ATOM 1202 N N . ILE A 1 159 ? 15.517 2.744 -32.335 1.00 96.81 159 ILE A N 1
ATOM 1203 C CA . ILE A 1 159 ? 15.019 3.296 -31.079 1.00 96.81 159 ILE A CA 1
ATOM 1204 C C . ILE A 1 159 ? 15.347 4.792 -31.076 1.00 96.81 159 ILE A C 1
ATOM 1206 O O . ILE A 1 159 ? 16.523 5.153 -31.023 1.00 96.81 159 ILE A O 1
ATOM 1210 N N . PRO A 1 160 ? 14.343 5.682 -31.147 1.00 95.94 160 PRO A N 1
ATOM 1211 C CA . PRO A 1 160 ? 14.598 7.112 -31.084 1.00 95.94 160 PRO A CA 1
ATOM 1212 C C . PRO A 1 160 ? 15.125 7.498 -29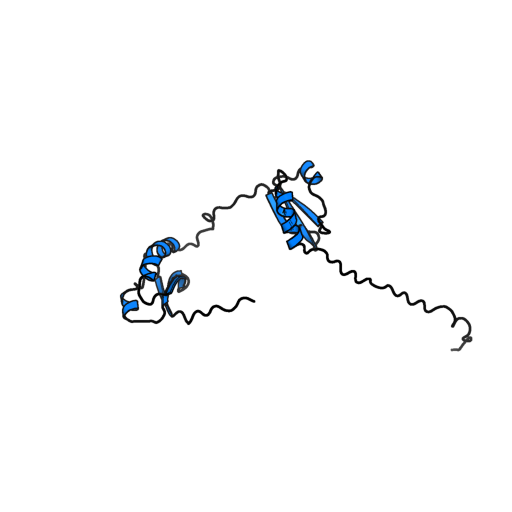.698 1.00 95.94 160 PRO A C 1
ATOM 1214 O O . PRO A 1 160 ? 14.719 6.932 -28.687 1.00 95.94 160 PRO A O 1
ATOM 1217 N N . ASP A 1 161 ? 15.977 8.519 -29.642 1.00 95.69 161 ASP A N 1
ATOM 1218 C CA . ASP A 1 161 ? 16.520 9.076 -28.396 1.00 95.69 161 ASP A CA 1
ATOM 1219 C C . ASP A 1 161 ? 15.467 9.834 -27.567 1.00 95.69 161 ASP A C 1
ATOM 1221 O O . ASP A 1 161 ? 15.693 10.135 -26.388 1.00 95.69 161 ASP A O 1
ATOM 1225 N N . LYS A 1 162 ? 14.310 10.141 -28.174 1.00 95.00 162 LYS A N 1
ATOM 1226 C CA . LYS A 1 162 ? 13.149 10.744 -27.519 1.00 95.00 162 LYS A CA 1
ATOM 1227 C C . LYS A 1 162 ? 11.814 10.193 -28.015 1.00 95.00 162 LYS A C 1
ATOM 1229 O O . LYS A 1 162 ? 11.605 10.041 -29.215 1.00 95.00 162 LYS A O 1
ATOM 1234 N N . LEU A 1 163 ? 10.867 10.029 -27.093 1.00 95.00 163 LEU A N 1
ATOM 1235 C CA . LEU A 1 163 ? 9.465 9.695 -27.364 1.00 95.00 163 LEU A CA 1
ATOM 1236 C C . LEU A 1 163 ? 8.554 10.687 -26.645 1.00 95.00 163 LEU A C 1
ATOM 1238 O O . LEU A 1 163 ? 8.667 10.868 -25.437 1.00 95.00 163 LEU A O 1
ATOM 1242 N N . ASP A 1 164 ? 7.690 11.378 -27.392 1.00 92.75 164 ASP A N 1
ATOM 1243 C CA . ASP A 1 164 ? 6.773 12.410 -26.875 1.00 92.75 164 ASP A CA 1
ATOM 1244 C C . ASP A 1 164 ? 7.443 13.435 -25.927 1.00 92.75 164 ASP A C 1
ATOM 1246 O O . ASP A 1 164 ? 6.841 13.955 -24.990 1.00 92.75 164 ASP A O 1
ATOM 1250 N N . GLY A 1 165 ? 8.717 13.747 -26.196 1.00 91.62 165 GLY A N 1
ATOM 1251 C CA . GLY A 1 165 ? 9.527 14.694 -25.424 1.00 91.62 165 GLY A CA 1
ATOM 1252 C C . GLY A 1 165 ? 10.340 14.076 -24.282 1.00 91.62 165 GLY A C 1
ATOM 1253 O O . GLY A 1 165 ? 11.271 14.728 -23.809 1.00 91.62 165 GLY A O 1
ATOM 1254 N N . PHE A 1 166 ? 10.069 12.827 -23.901 1.00 93.69 166 PHE A N 1
ATOM 1255 C CA . PHE A 1 166 ? 10.839 12.083 -22.905 1.00 93.69 166 PHE A CA 1
ATOM 1256 C C . PHE A 1 166 ? 12.088 11.482 -23.512 1.00 93.69 166 PHE A C 1
ATOM 1258 O O . PHE A 1 166 ? 12.049 10.961 -24.623 1.00 93.69 166 PHE A O 1
ATOM 1265 N N . LYS A 1 167 ? 13.193 11.533 -22.769 1.00 95.94 167 LYS A N 1
ATOM 1266 C CA . LYS A 1 167 ? 14.428 10.844 -23.143 1.00 95.94 167 LYS A CA 1
ATOM 1267 C C . LYS A 1 167 ? 14.197 9.333 -23.138 1.00 95.94 167 LYS A C 1
ATOM 1269 O O . LYS A 1 167 ? 13.495 8.817 -22.269 1.00 95.94 167 LYS A O 1
ATOM 1274 N N . VAL A 1 168 ? 14.816 8.647 -24.088 1.00 97.25 168 VAL A N 1
ATOM 1275 C CA . VAL A 1 168 ? 14.924 7.191 -24.113 1.00 97.25 168 VAL A CA 1
ATOM 1276 C C . VAL A 1 168 ? 16.380 6.834 -23.853 1.00 97.25 168 VAL A C 1
ATOM 1278 O O . VAL A 1 168 ? 17.280 7.333 -24.528 1.00 97.25 168 VAL A O 1
ATOM 1281 N N . ASP A 1 169 ? 16.618 6.000 -22.850 1.00 96.62 169 ASP A N 1
ATOM 1282 C CA . ASP A 1 169 ? 17.941 5.501 -22.503 1.00 96.62 169 ASP A CA 1
ATOM 1283 C C . ASP A 1 169 ? 17.999 3.989 -22.714 1.00 96.62 169 ASP A C 1
ATOM 1285 O O . ASP A 1 169 ? 17.188 3.239 -22.170 1.00 96.62 169 ASP A O 1
ATOM 1289 N N . VAL A 1 170 ? 18.951 3.552 -23.540 1.00 96.00 170 VAL A N 1
ATOM 1290 C CA . VAL A 1 170 ? 19.119 2.146 -23.915 1.00 96.00 170 VAL A CA 1
ATOM 1291 C C . VAL A 1 170 ? 20.220 1.530 -23.062 1.00 96.00 170 VAL A C 1
ATOM 1293 O O . VAL A 1 170 ? 21.390 1.928 -23.139 1.00 96.00 170 VAL A O 1
ATOM 1296 N N . GLU A 1 171 ? 19.863 0.516 -22.284 1.00 94.19 171 GLU A N 1
ATOM 1297 C CA . GLU A 1 171 ? 20.739 -0.157 -21.330 1.00 94.19 171 GLU A CA 1
ATOM 1298 C C . GLU A 1 171 ? 20.856 -1.647 -21.666 1.00 94.19 171 GLU A C 1
ATOM 1300 O O . GLU A 1 171 ? 19.878 -2.304 -22.014 1.00 94.19 171 GLU A O 1
ATOM 1305 N N . VAL A 1 172 ? 22.066 -2.201 -21.572 1.00 93.56 172 VAL A N 1
ATOM 1306 C CA . VAL A 1 172 ? 22.249 -3.648 -21.736 1.00 93.56 172 VAL A CA 1
ATOM 1307 C C . 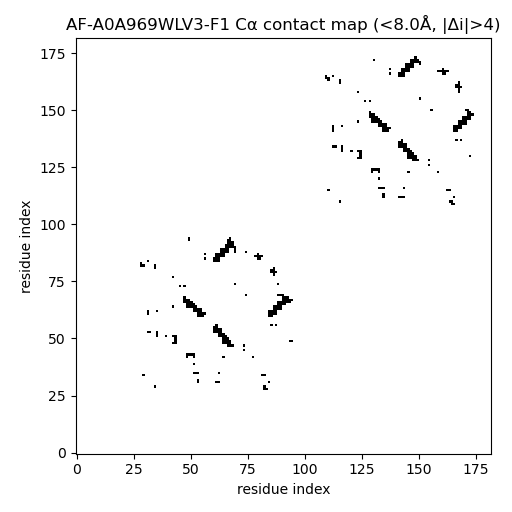VAL A 1 172 ? 21.815 -4.323 -20.445 1.00 93.56 172 VAL A C 1
ATOM 1309 O O . VAL A 1 172 ? 22.444 -4.114 -19.407 1.00 93.56 172 VAL A O 1
ATOM 1312 N N . SER A 1 173 ? 20.770 -5.145 -20.511 1.00 83.25 173 SER A N 1
ATOM 1313 C CA . SER A 1 173 ? 20.409 -5.990 -19.381 1.00 83.25 173 SER A CA 1
ATOM 1314 C C . SER A 1 173 ? 21.423 -7.122 -19.302 1.00 83.25 173 SER A C 1
ATOM 1316 O O . SER A 1 173 ? 21.584 -7.902 -20.240 1.00 83.25 173 SER A O 1
ATOM 1318 N N . GLY A 1 174 ? 22.159 -7.198 -18.195 1.00 71.88 174 GLY A N 1
ATOM 1319 C CA . GLY A 1 174 ? 22.974 -8.374 -17.912 1.00 71.88 174 GLY A CA 1
ATOM 1320 C C . GLY A 1 174 ? 22.108 -9.644 -17.841 1.00 71.88 174 GLY A C 1
ATOM 1321 O O . GLY A 1 174 ? 20.880 -9.571 -17.842 1.00 71.88 174 GLY A O 1
ATOM 1322 N N . PRO A 1 175 ? 22.714 -10.836 -17.736 1.00 68.31 175 PRO A N 1
ATOM 1323 C CA . PRO A 1 175 ? 21.947 -12.069 -17.611 1.00 68.31 175 PRO A CA 1
ATOM 1324 C C . PRO A 1 175 ? 21.029 -12.013 -16.379 1.00 68.31 175 PRO A C 1
ATOM 1326 O O . PRO A 1 175 ? 21.505 -11.977 -15.239 1.00 68.31 175 PRO A O 1
ATOM 1329 N N . ILE A 1 176 ? 19.714 -12.035 -16.609 1.00 64.75 176 ILE A N 1
ATOM 1330 C CA . ILE A 1 176 ? 18.716 -12.097 -15.540 1.00 64.75 176 ILE A CA 1
ATOM 1331 C C . ILE A 1 176 ? 18.698 -13.529 -15.010 1.00 64.75 176 ILE A C 1
ATOM 1333 O O . ILE A 1 176 ? 18.166 -14.445 -15.634 1.00 64.75 176 ILE A O 1
ATOM 1337 N N . ASN A 1 177 ? 19.311 -13.725 -13.847 1.00 71.88 177 ASN A N 1
ATOM 1338 C CA . ASN A 1 177 ? 19.278 -14.994 -13.137 1.00 71.88 177 ASN A CA 1
ATOM 1339 C C . ASN A 1 177 ? 18.252 -14.891 -12.011 1.00 71.88 177 ASN A C 1
ATOM 1341 O O . ASN A 1 177 ? 18.395 -14.057 -11.117 1.00 71.88 177 ASN A O 1
ATOM 1345 N N . ILE A 1 178 ? 17.234 -15.751 -12.036 1.00 73.81 178 ILE A N 1
ATOM 1346 C CA . ILE A 1 178 ? 16.292 -15.880 -10.922 1.00 73.81 178 ILE A CA 1
ATOM 1347 C C . ILE A 1 178 ? 17.083 -16.430 -9.734 1.00 73.81 178 ILE A C 1
ATOM 1349 O O . ILE A 1 178 ? 17.603 -17.547 -9.795 1.00 73.81 178 ILE A O 1
ATOM 1353 N N . GLN A 1 179 ? 17.207 -15.649 -8.662 1.00 67.38 179 GLN A N 1
ATOM 1354 C CA . GLN A 1 179 ? 17.759 -16.177 -7.421 1.00 67.38 179 GLN A CA 1
ATOM 1355 C C . GLN A 1 179 ? 16.716 -17.099 -6.775 1.00 67.38 179 GLN A C 1
ATOM 1357 O O . GLN A 1 179 ? 15.543 -16.719 -6.714 1.00 67.38 179 GLN A O 1
ATOM 1362 N N . PRO A 1 180 ? 17.100 -18.303 -6.310 1.00 65.56 180 PRO A N 1
ATOM 1363 C CA . PRO A 1 180 ? 16.188 -19.156 -5.560 1.00 65.56 180 PRO A CA 1
ATOM 1364 C C . PRO A 1 180 ? 15.659 -18.382 -4.349 1.00 65.56 180 PRO A C 1
ATOM 1366 O O . PRO A 1 180 ? 16.453 -17.799 -3.609 1.00 65.56 180 PRO A O 1
ATOM 1369 N N . GLN A 1 181 ? 14.340 -18.351 -4.164 1.00 62.09 181 GLN A N 1
ATOM 1370 C CA . GLN A 1 181 ? 13.756 -17.776 -2.952 1.00 62.09 181 GLN A CA 1
ATOM 1371 C C . GLN A 1 181 ? 14.022 -18.716 -1.759 1.00 62.09 181 GLN A C 1
ATOM 1373 O O . GLN A 1 181 ? 14.035 -19.934 -1.971 1.00 62.09 181 GLN A O 1
ATOM 1378 N N . PRO A 1 182 ? 14.316 -18.170 -0.562 1.00 65.12 182 PRO A N 1
ATOM 1379 C CA . PRO A 1 182 ? 14.646 -18.956 0.628 1.00 65.12 182 PRO A CA 1
ATOM 1380 C C . PRO A 1 182 ? 13.493 -19.840 1.114 1.00 65.12 182 PRO A C 1
ATOM 1382 O O . PRO A 1 182 ? 12.318 -19.451 0.924 1.00 65.12 182 PRO A O 1
#

Solvent-accessible surface area (backbone atoms only — not comparable to full-atom values): 11795 Å² total; per-residue (Å²): 138,85,82,80,84,71,91,75,88,80,96,78,75,75,91,73,77,78,75,73,72,76,74,80,72,80,69,82,63,72,54,66,70,61,52,47,66,74,43,39,66,68,54,54,67,40,91,54,40,75,47,71,47,79,45,72,52,96,91,37,77,23,40,35,39,29,16,43,60,84,41,76,67,55,65,71,68,54,63,62,54,57,90,88,31,48,41,46,80,43,68,68,40,80,86,73,85,74,68,81,82,71,58,78,73,81,87,62,101,60,70,65,63,66,60,53,46,72,70,41,42,66,66,53,54,68,39,88,54,39,77,46,71,48,80,45,75,51,96,94,34,74,21,41,35,38,26,18,70,60,91,47,72,73,51,66,74,67,52,61,63,55,56,93,84,31,45,42,46,83,42,66,48,69,90,85,71,86,72,83,79,135